Protein AF-0000000078658187 (afdb_homodimer)

Structure (mmCIF, N/CA/C/O backbone):
data_AF-0000000078658187-model_v1
#
loop_
_entity.id
_entity.type
_entity.pdbx_description
1 polymer 'Uncharacterized protein'
#
loop_
_atom_site.group_PDB
_atom_site.id
_atom_site.type_symbol
_atom_site.label_atom_id
_atom_site.label_alt_id
_atom_site.label_comp_id
_atom_site.label_asym_id
_atom_site.label_entity_id
_atom_site.label_seq_id
_atom_site.pdbx_PDB_ins_code
_atom_site.Cartn_x
_atom_site.Cartn_y
_atom_site.Cartn_z
_atom_site.occupancy
_atom_site.B_iso_or_equiv
_atom_site.auth_seq_id
_atom_site.auth_comp_id
_atom_site.auth_asym_id
_atom_site.auth_atom_id
_atom_site.pdbx_PDB_model_num
ATOM 1 N N . MET A 1 1 ? -55.812 59.594 33.438 1 30.39 1 MET A N 1
ATOM 2 C CA . MET A 1 1 ? -55.75 58.188 33.031 1 30.39 1 MET A CA 1
ATOM 3 C C . MET A 1 1 ? -54.531 57.969 32.094 1 30.39 1 MET A C 1
ATOM 5 O O . MET A 1 1 ? -54.562 58.375 30.938 1 30.39 1 MET A O 1
ATOM 9 N N . GLY A 1 2 ? -53.25 58.125 32.562 1 30.66 2 GLY A N 1
ATOM 10 C CA . GLY A 1 2 ? -51.906 58.25 32.031 1 30.66 2 GLY A CA 1
ATOM 11 C C . GLY A 1 2 ? -51.5 57.094 31.141 1 30.66 2 GLY A C 1
ATOM 12 O O . GLY A 1 2 ? -51.844 55.938 31.422 1 30.66 2 GLY A O 1
ATOM 13 N N . ALA A 1 3 ? -51.5 57.281 29.828 1 38.03 3 ALA A N 1
ATOM 14 C CA . ALA A 1 3 ? -51.062 56.344 28.781 1 38.03 3 ALA A CA 1
ATOM 15 C C . ALA A 1 3 ? -49.75 55.656 29.188 1 38.03 3 ALA A C 1
ATOM 17 O O . ALA A 1 3 ? -48.688 56.281 29.266 1 38.03 3 ALA A O 1
ATOM 18 N N . LEU A 1 4 ? -49.719 54.75 30.234 1 36 4 LEU A N 1
ATOM 19 C CA . LEU A 1 4 ? -48.594 53.875 30.562 1 36 4 LEU A CA 1
ATOM 20 C C . LEU A 1 4 ? -48.062 53.188 29.29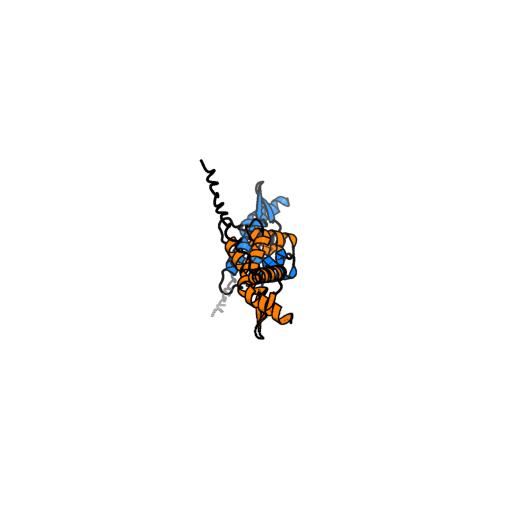7 1 36 4 LEU A C 1
ATOM 22 O O . LEU A 1 4 ? -48.719 52.344 28.703 1 36 4 LEU A O 1
ATOM 26 N N . ARG A 1 5 ? -47.469 54 28.438 1 36.62 5 ARG A N 1
ATOM 27 C CA . ARG A 1 5 ? -46.75 53.406 27.328 1 36.62 5 ARG A CA 1
ATOM 28 C C . ARG A 1 5 ? -45.875 52.25 27.797 1 36.62 5 ARG A C 1
ATOM 30 O O . ARG A 1 5 ? -45 52.438 28.641 1 36.62 5 ARG A O 1
ATOM 37 N N . ALA A 1 6 ? -46.375 51.031 27.984 1 32.97 6 ALA A N 1
ATOM 38 C CA . ALA A 1 6 ? -45.594 49.812 28.219 1 32.97 6 ALA A CA 1
ATOM 39 C C . ALA A 1 6 ? -44.406 49.719 27.25 1 32.97 6 ALA A C 1
ATOM 41 O O . ALA A 1 6 ? -44.594 49.688 26.031 1 32.97 6 ALA A O 1
ATOM 42 N N . ALA A 1 7 ? -43.344 50.406 27.516 1 38.03 7 ALA A N 1
ATOM 43 C CA . ALA A 1 7 ? -42.094 50.125 26.859 1 38.03 7 ALA A CA 1
ATOM 44 C C . ALA A 1 7 ? -41.844 48.625 26.688 1 38.03 7 ALA A C 1
ATOM 46 O O . ALA A 1 7 ? -41.719 47.906 27.672 1 38.03 7 ALA A O 1
ATOM 47 N N . GLN A 1 8 ? -42.531 48.031 25.828 1 37.12 8 GLN A N 1
ATOM 48 C CA . GLN A 1 8 ? -42.188 46.656 25.484 1 37.12 8 GLN A CA 1
ATOM 49 C C . GLN A 1 8 ? -40.688 46.469 25.359 1 37.12 8 GLN A C 1
ATOM 51 O O . GLN A 1 8 ? -40.031 47.156 24.578 1 37.12 8 GLN A O 1
ATOM 56 N N . TRP A 1 9 ? -39.875 46.312 26.484 1 32.59 9 TRP A N 1
ATOM 57 C CA . TRP A 1 9 ? -38.5 45.875 26.484 1 32.59 9 TRP A CA 1
ATOM 58 C C . TRP A 1 9 ? -38.25 44.844 25.406 1 32.59 9 TRP A C 1
ATOM 60 O O . TRP A 1 9 ? -38.844 43.781 25.391 1 32.59 9 TRP A O 1
ATOM 70 N N . GLN A 1 10 ? -38.438 45.156 24.141 1 38.62 10 GLN A N 1
ATOM 71 C CA . GLN A 1 10 ? -37.906 44.219 23.156 1 38.62 10 GLN A CA 1
ATOM 72 C C . GLN A 1 10 ? -36.594 43.625 23.625 1 38.62 10 GLN A C 1
ATOM 74 O O . GLN A 1 10 ? -35.625 44.375 23.828 1 38.62 10 GLN A O 1
ATOM 79 N N . PHE A 1 11 ? -36.562 42.812 24.703 1 35.38 11 PHE A N 1
ATOM 80 C CA . PHE A 1 11 ? -35.438 41.906 24.906 1 35.38 11 PHE A CA 1
ATOM 81 C C . PHE A 1 11 ? -34.906 41.406 23.578 1 35.38 11 PHE A C 1
ATOM 83 O O . PHE A 1 11 ? -35.562 40.594 22.906 1 35.38 11 PHE A O 1
ATOM 90 N N . ASP A 1 12 ? -34.688 42.344 22.688 1 40.12 12 ASP A N 1
ATOM 91 C CA . ASP A 1 12 ? -33.875 41.781 21.594 1 40.12 12 ASP A CA 1
ATOM 92 C C . ASP A 1 12 ? -32.906 40.719 22.125 1 40.12 12 ASP A C 1
ATOM 94 O O . ASP A 1 12 ? -32.094 41.031 22.984 1 40.12 12 ASP A O 1
ATOM 98 N N . GLU A 1 13 ? -33.312 39.594 22.406 1 41.72 13 GLU A N 1
ATOM 99 C CA . GLU A 1 13 ? -32.375 38.469 22.516 1 41.72 13 GLU A CA 1
ATOM 100 C C . GLU A 1 13 ? -31.094 38.719 21.734 1 41.72 13 GLU A C 1
ATOM 102 O O . GLU A 1 13 ? -31.109 38.781 20.5 1 41.72 13 GLU A O 1
ATOM 107 N N . GLU A 1 14 ? -30.312 39.719 22.078 1 42.16 14 GLU A N 1
ATOM 108 C CA . GLU A 1 14 ? -28.969 39.719 21.531 1 42.16 14 GLU A CA 1
ATOM 109 C C . GLU A 1 14 ? -28.484 38.312 21.203 1 42.16 14 GLU A C 1
ATOM 111 O O . GLU A 1 14 ? -28.406 37.469 22.094 1 42.16 14 GLU A O 1
ATOM 116 N N . LEU A 1 15 ? -29.078 37.719 20.172 1 45.09 15 LEU A N 1
ATOM 117 C CA . LEU A 1 15 ? -28.375 36.5 19.734 1 45.09 15 LEU A CA 1
ATOM 118 C C . LEU A 1 15 ? -26.922 36.531 20.188 1 45.09 15 LEU A C 1
ATOM 120 O O . LEU A 1 15 ? -26.328 37.625 20.312 1 45.09 15 LEU A O 1
ATOM 124 N N . PRO A 1 16 ? -26.547 35.656 21.141 1 49.47 16 PRO A N 1
ATOM 125 C CA . PRO A 1 16 ? -25.125 35.656 21.469 1 49.47 16 PRO A CA 1
ATOM 126 C C . PRO A 1 16 ? -24.234 36.125 20.312 1 49.47 16 PRO A C 1
ATOM 128 O O . PRO A 1 16 ? -24.625 35.969 19.141 1 49.47 16 PRO A O 1
ATOM 131 N N . PRO A 1 17 ? -23.5 37.188 20.375 1 47.5 17 PRO A N 1
ATOM 132 C CA . PRO A 1 17 ? -22.594 37.531 19.281 1 47.5 17 PRO A CA 1
ATOM 133 C C . PRO A 1 17 ? -22.094 36.281 18.531 1 47.5 17 PRO A C 1
ATOM 135 O O . PRO A 1 17 ? -22.062 35.188 19.094 1 47.5 17 PRO A O 1
ATOM 138 N N . SER A 1 18 ? -22.359 36.031 17.281 1 49.53 18 SER A N 1
ATOM 139 C CA . SER A 1 18 ? -21.625 35 16.562 1 49.53 18 SER A CA 1
ATOM 14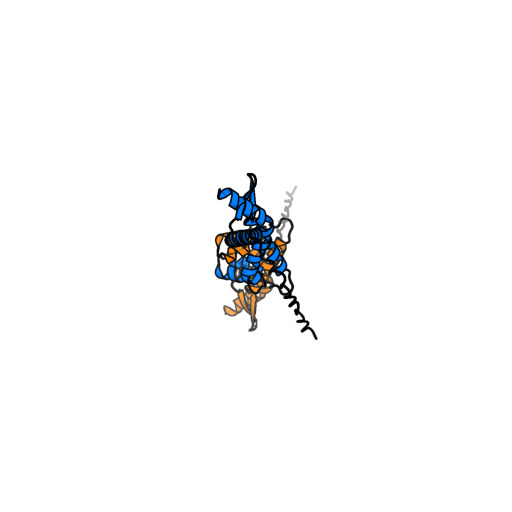0 C C . SER A 1 18 ? -20.25 34.75 17.203 1 49.53 18 SER A C 1
ATOM 142 O O . SER A 1 18 ? -19.562 35.688 17.594 1 49.53 18 SER A O 1
ATOM 144 N N . VAL A 1 19 ? -20.062 33.938 18.125 1 54.03 19 VAL A N 1
ATOM 145 C CA . VAL A 1 19 ? -18.719 33.688 18.656 1 54.03 19 VAL A CA 1
ATOM 146 C C . VAL A 1 19 ? -17.672 34.156 17.641 1 54.03 19 VAL A C 1
ATOM 148 O O . VAL A 1 19 ? -17.453 33.5 16.625 1 54.03 19 VAL A O 1
ATOM 151 N N . SER A 1 20 ? -17.609 35.344 17.188 1 61.94 20 SER A N 1
ATOM 152 C CA . SER A 1 20 ? -16.656 36 16.281 1 61.94 20 SER A CA 1
ATOM 153 C C . SER A 1 20 ? -15.25 35.469 16.484 1 61.94 20 SER A C 1
ATOM 155 O O . SER A 1 20 ? -14.75 35.406 17.609 1 61.94 20 SER A O 1
ATOM 157 N N . GLU A 1 21 ? -14.742 34.594 15.562 1 77 21 GLU A N 1
ATOM 158 C CA . GLU A 1 21 ? -13.359 34.125 15.539 1 77 21 GLU A CA 1
ATOM 159 C C . GLU A 1 21 ? -12.383 35.25 15.844 1 77 21 GLU A C 1
ATOM 161 O O . GLU A 1 21 ? -12.445 36.312 15.211 1 77 21 GLU A O 1
ATOM 166 N N . SER A 1 22 ? -11.859 35.375 17 1 88.25 22 SER A N 1
ATOM 167 C CA . SER A 1 22 ? -10.828 36.344 17.328 1 88.25 22 SER A CA 1
ATOM 168 C C . SER A 1 22 ? -9.758 36.406 16.25 1 88.25 22 S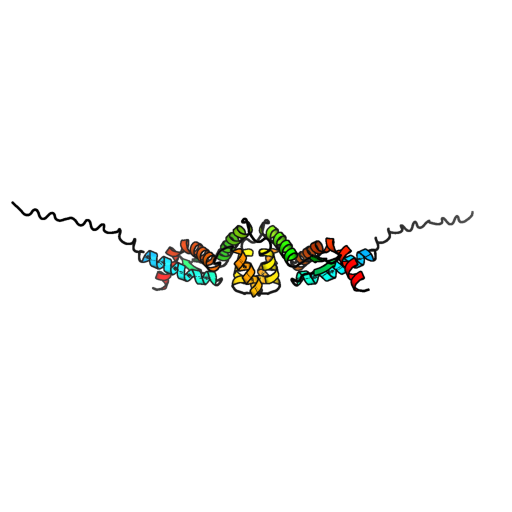ER A C 1
ATOM 170 O O . SER A 1 22 ? -9.609 35.469 15.461 1 88.25 22 SER A O 1
ATOM 172 N N . PRO A 1 23 ? -9.156 37.562 15.977 1 90.31 23 PRO A N 1
ATOM 173 C CA . PRO A 1 23 ? -8.047 37.656 15.023 1 90.31 23 PRO A CA 1
ATOM 174 C C . PRO A 1 23 ? -7 36.562 15.219 1 90.31 23 PRO A C 1
ATOM 176 O O . PRO A 1 23 ? -6.453 36.062 14.234 1 90.31 23 PRO A O 1
ATOM 179 N N . GLN A 1 24 ? -6.707 36.219 16.422 1 92.12 24 GLN A N 1
ATOM 180 C CA . GLN A 1 24 ? -5.746 35.156 16.703 1 92.12 24 GLN A CA 1
ATOM 181 C C . GLN A 1 24 ? -6.238 33.812 16.188 1 92.12 24 GLN A C 1
ATOM 183 O O . GLN A 1 24 ? -5.473 33.062 15.57 1 92.12 24 GLN A O 1
ATOM 188 N N . GLU A 1 25 ? -7.484 33.562 16.438 1 94.5 25 GLU A N 1
ATOM 189 C CA . GLU A 1 25 ? -8.062 32.312 15.945 1 94.5 25 GLU A CA 1
ATOM 190 C C . GLU A 1 25 ? -8.039 32.25 14.422 1 94.5 25 GLU A C 1
ATOM 192 O O . GLU A 1 25 ? -7.762 31.203 13.844 1 94.5 25 GLU A O 1
ATOM 197 N N . ALA A 1 26 ? -8.344 33.344 13.828 1 95.62 26 ALA A N 1
ATOM 198 C CA . ALA A 1 26 ? -8.32 33.406 12.367 1 95.62 26 ALA A CA 1
ATOM 199 C C . ALA A 1 26 ? -6.914 33.188 11.828 1 95.62 26 ALA A C 1
ATOM 201 O O . ALA A 1 26 ? -6.734 32.531 10.805 1 95.62 26 ALA A O 1
ATOM 202 N N . ALA A 1 27 ? -5.926 33.781 12.461 1 96.69 27 ALA A N 1
ATOM 203 C CA . ALA A 1 27 ? -4.531 33.594 12.047 1 96.69 27 ALA A CA 1
ATOM 204 C C . ALA A 1 27 ? -4.082 32.156 12.188 1 96.69 27 ALA A C 1
A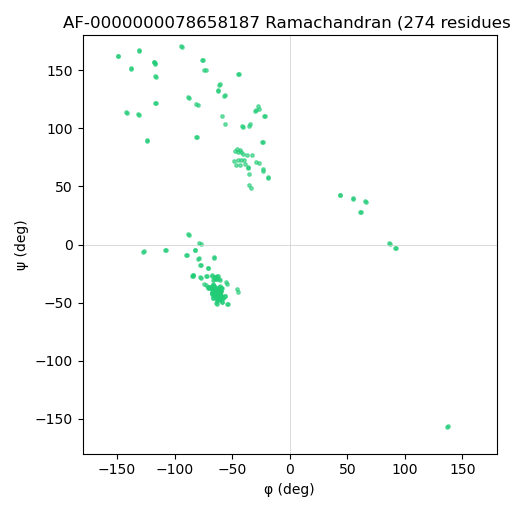TOM 206 O O . ALA A 1 27 ? -3.352 31.641 11.336 1 96.69 27 ALA A O 1
ATOM 207 N N . GLU A 1 28 ? -4.547 31.531 13.227 1 98 28 GLU A N 1
ATOM 208 C CA . GLU A 1 28 ? -4.203 30.125 13.43 1 98 28 GLU A CA 1
ATOM 209 C C . GLU A 1 28 ? -4.824 29.234 12.352 1 98 28 GLU A C 1
ATOM 211 O O . GLU A 1 28 ? -4.176 28.328 11.844 1 98 28 GLU A O 1
ATOM 216 N N . LYS A 1 29 ? -6.012 29.5 12.062 1 98.06 29 LYS A N 1
ATOM 217 C CA . LYS A 1 29 ? -6.668 28.75 10.992 1 98.06 29 LYS A CA 1
ATOM 218 C C . LYS A 1 29 ? -5.957 28.969 9.664 1 98.06 29 LYS A C 1
ATOM 220 O O . LYS A 1 29 ? -5.809 28.031 8.875 1 98.06 29 LYS A O 1
ATOM 225 N N . ALA A 1 30 ? -5.551 30.156 9.414 1 98 30 ALA A N 1
ATOM 226 C CA . ALA A 1 30 ? -4.82 30.469 8.188 1 98 30 ALA A CA 1
ATOM 227 C C . ALA A 1 30 ? -3.486 29.719 8.148 1 98 30 ALA A C 1
ATOM 229 O O . ALA A 1 30 ? -3.08 29.219 7.098 1 98 30 ALA A O 1
ATOM 230 N N . TRP A 1 31 ? -2.842 29.688 9.289 1 98.44 31 TRP A N 1
ATOM 231 C CA . TRP A 1 31 ? -1.566 28.984 9.383 1 98.44 31 TRP A CA 1
ATOM 232 C C . TRP A 1 31 ? -1.735 27.516 9.047 1 98.44 31 TRP A C 1
ATOM 234 O O . TRP A 1 31 ? -0.944 26.938 8.289 1 98.44 31 TRP A O 1
ATOM 244 N N . ILE A 1 32 ? -2.758 26.922 9.578 1 98.81 32 ILE A N 1
ATOM 245 C CA . ILE A 1 32 ? -3.055 25.516 9.32 1 98.81 32 ILE A CA 1
ATOM 246 C C . ILE A 1 32 ? -3.365 25.312 7.844 1 98.81 32 ILE A C 1
ATOM 248 O O . ILE A 1 32 ? -2.82 24.422 7.203 1 98.81 32 ILE A O 1
ATOM 252 N N . SER A 1 33 ? -4.199 26.203 7.293 1 98.69 33 SER A N 1
ATOM 253 C CA . SER A 1 33 ? -4.617 26.109 5.898 1 98.69 33 SER A CA 1
ATOM 254 C C . SER A 1 33 ? -3.42 26.203 4.957 1 98.69 33 SER A C 1
ATOM 256 O O . SER A 1 33 ? -3.416 25.594 3.883 1 98.69 33 SER A O 1
ATOM 258 N N . ASN A 1 34 ? -2.436 26.906 5.375 1 98.38 34 ASN A N 1
ATOM 259 C CA . ASN A 1 34 ? -1.229 27.047 4.566 1 98.38 34 ASN A CA 1
ATOM 260 C C . ASN A 1 34 ? -0.354 25.797 4.652 1 98.38 34 ASN A C 1
ATOM 262 O O . ASN A 1 34 ? 0.371 25.469 3.711 1 98.38 34 ASN A O 1
ATOM 266 N N . GLY A 1 35 ? -0.432 25.094 5.762 1 98.81 35 GLY A N 1
ATOM 267 C CA . GLY A 1 35 ? 0.411 23.922 5.988 1 98.81 35 GLY A CA 1
ATOM 268 C C . GLY A 1 35 ? -0.14 22.656 5.367 1 98.81 35 GLY A C 1
ATOM 269 O O . GLY A 1 35 ? 0.621 21.766 4.996 1 98.81 35 GLY A O 1
ATOM 270 N N . VAL A 1 36 ? -1.403 22.562 5.188 1 98.88 36 VAL A N 1
ATOM 271 C CA . VAL A 1 36 ? -2.061 21.359 4.699 1 98.88 36 VAL A CA 1
ATOM 272 C C . VAL A 1 36 ? -1.549 21.016 3.303 1 98.88 36 VAL A C 1
ATOM 274 O O . VAL A 1 36 ? -1.111 19.891 3.051 1 98.88 36 VAL A O 1
ATOM 277 N N . PRO A 1 37 ? -1.464 22.016 2.35 1 98.75 37 PRO A N 1
ATOM 278 C CA . PRO A 1 37 ? -0.983 21.672 1.007 1 98.75 37 PRO A CA 1
ATOM 279 C C . PRO A 1 37 ? 0.463 21.172 1.005 1 98.75 37 PRO A C 1
ATOM 281 O O . PRO A 1 37 ? 0.838 20.359 0.168 1 98.75 37 PRO A O 1
ATOM 284 N N . GLU A 1 38 ? 1.271 21.656 1.956 1 98.69 38 GLU A N 1
ATOM 285 C CA . GLU A 1 38 ? 2.662 21.234 2.027 1 98.69 38 GLU A CA 1
ATOM 286 C C . GLU A 1 38 ? 2.762 19.75 2.387 1 98.69 38 GLU A C 1
ATOM 288 O O . GLU A 1 38 ? 3.469 18.984 1.722 1 98.69 38 GLU A O 1
ATOM 293 N N . LEU A 1 39 ? 1.976 19.375 3.402 1 98.81 39 LEU A N 1
ATOM 294 C CA . LEU A 1 39 ? 1.983 17.984 3.803 1 98.81 39 LEU A CA 1
ATOM 295 C C . LEU A 1 39 ? 1.395 17.094 2.705 1 98.81 39 LEU A C 1
ATOM 297 O O . LEU A 1 39 ? 1.92 16.016 2.42 1 98.81 39 LEU A O 1
ATOM 301 N N . MET A 1 40 ? 0.343 17.578 2.055 1 98.31 40 MET A N 1
ATOM 302 C CA . MET A 1 40 ? -0.294 16.828 0.976 1 98.31 40 MET A CA 1
ATOM 303 C C . MET A 1 40 ? 0.656 16.656 -0.205 1 98.31 40 MET A C 1
ATOM 305 O O . MET A 1 40 ? 0.551 15.695 -0.958 1 98.31 40 MET A O 1
ATOM 309 N N . ALA A 1 41 ? 1.571 17.609 -0.34 1 97.94 41 ALA A N 1
ATOM 310 C CA . ALA A 1 41 ? 2.594 17.531 -1.379 1 97.94 41 ALA A CA 1
ATOM 311 C C . ALA A 1 41 ? 3.814 16.766 -0.888 1 97.94 41 ALA A C 1
ATOM 313 O O . ALA A 1 41 ? 4.84 16.719 -1.57 1 97.94 41 ALA A O 1
ATOM 314 N N . ARG A 1 42 ? 3.691 16.172 0.245 1 98.5 42 ARG A N 1
ATOM 315 C CA . ARG A 1 42 ? 4.738 15.336 0.819 1 98.5 42 ARG A CA 1
ATOM 316 C C . ARG A 1 42 ? 5.973 16.156 1.167 1 98.5 42 ARG A C 1
ATOM 318 O O . ARG A 1 42 ? 7.102 15.719 0.942 1 98.5 42 ARG A O 1
ATOM 325 N N . ARG A 1 43 ? 5.742 17.359 1.643 1 98.56 43 ARG A N 1
ATOM 326 C CA . ARG A 1 43 ? 6.785 18.25 2.131 1 98.56 43 ARG A CA 1
ATOM 327 C C . ARG A 1 43 ? 6.609 18.547 3.615 1 98.56 43 ARG A C 1
ATOM 329 O O . ARG A 1 43 ? 5.508 18.406 4.152 1 98.56 43 ARG A O 1
ATOM 336 N N . ASP A 1 44 ? 7.695 18.906 4.219 1 98.69 44 ASP A N 1
A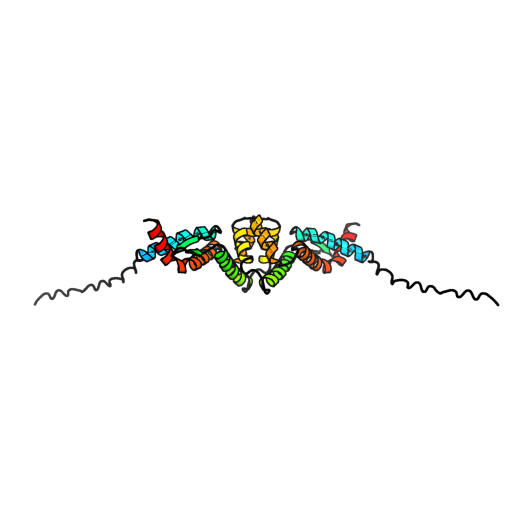TOM 337 C CA . ASP A 1 44 ? 7.656 19.328 5.617 1 98.69 44 ASP A CA 1
ATOM 338 C C . ASP A 1 44 ? 7.051 20.719 5.746 1 98.69 44 ASP A C 1
ATOM 340 O O . ASP A 1 44 ? 7.152 21.531 4.828 1 98.69 44 ASP A O 1
ATOM 344 N N . TYR A 1 45 ? 6.43 20.969 6.836 1 98.62 45 TYR A N 1
ATOM 345 C CA . TYR A 1 45 ? 5.965 22.297 7.211 1 98.62 45 TYR A CA 1
ATOM 346 C C . TYR A 1 45 ? 6.523 22.703 8.57 1 98.62 45 TYR A C 1
ATOM 348 O O . TYR A 1 45 ? 5.887 22.469 9.602 1 98.62 45 TYR A O 1
ATOM 356 N N . LEU A 1 46 ? 7.672 23.328 8.523 1 98.25 46 LEU A N 1
ATOM 357 C CA . LEU A 1 46 ? 8.469 23.609 9.711 1 98.25 46 LEU A CA 1
ATOM 358 C C . LEU A 1 46 ? 8.641 25.109 9.906 1 98.25 46 LEU A C 1
ATOM 360 O O . LEU A 1 46 ? 8.453 25.891 8.969 1 98.25 46 LEU A O 1
ATOM 364 N N . PHE A 1 47 ? 8.914 25.547 11.102 1 97.62 47 PHE A N 1
ATOM 365 C CA . PHE A 1 47 ? 9.188 26.938 11.453 1 97.62 47 PHE A CA 1
ATOM 366 C C . PHE A 1 47 ? 10.156 27.016 12.625 1 97.62 47 PHE A C 1
ATOM 368 O O . PHE A 1 47 ? 10.398 26.031 13.305 1 97.62 47 PHE A O 1
ATOM 375 N N . GLN A 1 48 ? 10.711 28.141 12.75 1 95.56 48 GLN A N 1
ATOM 376 C CA . GLN A 1 48 ? 11.68 28.359 13.82 1 95.56 48 GLN A CA 1
ATOM 377 C C . GLN A 1 48 ? 11 28.797 15.109 1 95.56 48 GLN A C 1
ATOM 379 O O . GLN A 1 48 ? 10.172 29.703 15.102 1 95.56 48 GLN A O 1
ATOM 384 N N . LEU A 1 49 ? 11.242 28.109 16.234 1 94.69 49 LEU A N 1
ATOM 385 C CA . LEU A 1 49 ? 10.797 28.469 17.578 1 94.69 49 LEU A CA 1
ATOM 386 C C . LEU A 1 49 ? 11.945 28.391 18.562 1 94.69 49 LEU A C 1
ATOM 388 O O . LEU A 1 49 ? 12.5 27.312 18.812 1 94.69 49 LEU A O 1
ATOM 392 N N . LYS A 1 50 ? 12.352 29.641 19.078 1 92.69 50 LYS A N 1
ATOM 393 C CA . LYS A 1 50 ? 13.422 29.75 20.062 1 92.69 50 LYS A CA 1
ATOM 394 C C . LYS A 1 50 ? 14.703 29.078 19.578 1 92.69 50 LYS A C 1
ATOM 396 O O . LYS A 1 50 ? 15.312 28.281 20.297 1 92.69 50 LYS A O 1
ATOM 401 N N . GLY A 1 51 ? 15 29.234 18.328 1 93.06 51 GLY A N 1
ATOM 402 C CA . GLY A 1 51 ? 16.25 28.781 17.75 1 93.06 51 GLY A CA 1
ATOM 403 C C . GLY A 1 51 ? 16.219 27.328 17.297 1 93.06 51 GLY A C 1
ATOM 404 O O . GLY A 1 51 ? 17.203 26.797 16.797 1 93.06 51 GLY A O 1
ATOM 405 N N . LYS A 1 52 ? 15.062 26.656 17.453 1 96.06 52 LYS A N 1
ATOM 406 C CA . LYS A 1 52 ? 14.922 25.266 17.016 1 96.06 52 LYS A CA 1
ATOM 407 C C . LYS A 1 52 ? 13.875 25.141 15.914 1 96.06 52 LYS A C 1
ATOM 409 O O . LYS A 1 52 ? 12.867 25.844 15.922 1 96.06 52 LYS A O 1
ATOM 414 N N . GLN A 1 53 ? 14.117 24.266 15.023 1 96.5 53 GLN A N 1
ATOM 415 C CA . GLN A 1 53 ? 13.141 23.953 13.977 1 96.5 53 GLN A CA 1
ATOM 416 C C . GLN A 1 53 ? 12.062 23.016 14.492 1 96.5 53 GLN A C 1
ATOM 418 O O . GLN A 1 53 ? 12.367 21.922 14.992 1 96.5 53 GLN A O 1
ATOM 423 N N . VAL A 1 54 ? 10.883 23.422 14.461 1 97.69 54 VAL A N 1
ATOM 424 C CA . VAL A 1 54 ? 9.766 22.609 14.922 1 97.69 54 VAL A CA 1
ATOM 425 C C . VAL A 1 54 ? 8.664 22.609 13.867 1 97.69 54 VAL A C 1
ATOM 427 O O . VAL A 1 54 ? 8.742 23.328 12.867 1 97.69 54 VAL A O 1
ATOM 430 N N . GLY A 1 55 ? 7.641 21.672 14.008 1 97.88 55 GLY A N 1
ATOM 431 C CA . GLY A 1 55 ? 6.539 21.578 13.062 1 97.88 55 GLY A CA 1
ATOM 432 C C . GLY A 1 55 ? 6.195 20.141 12.695 1 97.88 55 GLY A C 1
ATOM 433 O O . GLY A 1 55 ? 6.355 19.234 13.508 1 97.88 55 GLY A O 1
ATOM 434 N N . VAL A 1 56 ? 5.602 20.062 11.57 1 98.62 56 VAL A N 1
ATOM 435 C CA . VAL A 1 56 ? 5.156 18.75 11.117 1 98.62 56 VAL A CA 1
ATOM 436 C C . VAL A 1 56 ? 5.898 18.375 9.844 1 98.62 56 VAL A C 1
ATOM 438 O O . VAL A 1 56 ? 5.918 19.141 8.875 1 98.62 56 VAL A O 1
ATOM 441 N N . GLY A 1 57 ? 6.586 17.266 9.906 1 98.44 57 GLY A N 1
ATOM 442 C CA . GLY A 1 57 ? 7.27 16.766 8.727 1 98.44 57 GLY A CA 1
ATOM 443 C C . GLY A 1 57 ? 6.445 15.75 7.953 1 98.44 57 GLY A C 1
ATOM 444 O O . GLY A 1 57 ? 5.43 15.258 8.445 1 98.44 57 GLY A O 1
ATOM 445 N N . TYR A 1 58 ? 6.93 15.445 6.867 1 98.38 58 TYR A N 1
ATOM 446 C CA . TYR A 1 58 ? 6.316 14.445 6 1 98.38 58 TYR A CA 1
ATOM 447 C C . TYR A 1 58 ? 6.238 13.094 6.699 1 98.38 58 TYR A C 1
ATOM 449 O O . TYR A 1 58 ? 5.242 12.375 6.566 1 98.38 58 TYR A O 1
ATOM 457 N N . GLU A 1 59 ? 7.188 12.742 7.449 1 98.12 59 GLU A N 1
ATOM 458 C CA . GLU A 1 59 ? 7.23 11.438 8.102 1 98.12 59 GLU A CA 1
ATOM 459 C C . GLU A 1 59 ? 6.086 11.281 9.094 1 98.12 59 GLU A C 1
ATOM 461 O O . GLU A 1 59 ? 5.512 10.195 9.219 1 98.12 59 GLU A O 1
ATOM 466 N N . ARG A 1 60 ? 5.828 12.359 9.766 1 98.69 60 ARG A N 1
ATOM 467 C CA . ARG A 1 60 ? 4.711 12.305 10.703 1 98.69 60 ARG A CA 1
ATOM 468 C C . ARG A 1 60 ? 3.385 12.172 9.961 1 98.69 60 ARG A C 1
ATOM 470 O O . ARG A 1 60 ? 2.471 11.492 10.438 1 98.69 60 ARG A O 1
ATOM 477 N N . PHE A 1 61 ? 3.303 12.844 8.82 1 98.94 61 PHE A N 1
ATOM 478 C CA . PHE A 1 61 ? 2.104 12.711 8 1 98.94 61 PHE A CA 1
ATOM 479 C C . PHE A 1 61 ? 1.966 11.289 7.469 1 98.94 61 PHE A C 1
ATOM 481 O O . PHE A 1 61 ? 0.888 10.695 7.539 1 98.94 61 PHE A O 1
ATOM 488 N N . ALA A 1 62 ? 3.02 10.695 7.012 1 98.88 62 ALA A N 1
ATOM 489 C CA . ALA A 1 62 ? 3.018 9.32 6.523 1 98.88 62 ALA A CA 1
ATOM 490 C C . ALA A 1 62 ? 2.615 8.344 7.629 1 98.88 62 ALA A C 1
ATOM 492 O O . ALA A 1 62 ? 1.914 7.363 7.375 1 98.88 62 ALA A O 1
ATOM 493 N N . LEU A 1 63 ? 3.072 8.664 8.836 1 98.88 63 LEU A N 1
ATOM 494 C CA . LEU A 1 63 ? 2.701 7.84 9.977 1 98.88 63 LEU A CA 1
ATOM 495 C C . LEU A 1 63 ? 1.194 7.883 10.211 1 98.88 63 L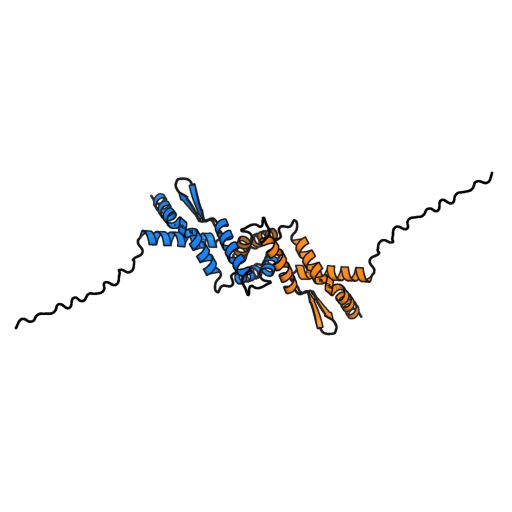EU A C 1
ATOM 497 O O . LEU A 1 63 ? 0.57 6.844 10.453 1 98.88 63 LEU A O 1
ATOM 501 N N . ALA A 1 64 ? 0.638 9.055 10.156 1 98.94 64 ALA A N 1
ATOM 502 C CA . ALA A 1 64 ? -0.8 9.211 10.367 1 98.94 64 ALA A CA 1
ATOM 503 C C . ALA A 1 64 ? -1.592 8.469 9.289 1 98.94 64 ALA A C 1
ATOM 505 O O . ALA A 1 64 ? -2.607 7.836 9.586 1 98.94 64 ALA A O 1
ATOM 506 N N . VAL A 1 65 ? -1.124 8.586 8.062 1 98.94 65 VAL A N 1
ATOM 507 C CA . VAL A 1 65 ? -1.78 7.891 6.961 1 98.94 65 VAL A CA 1
ATOM 508 C C . VAL A 1 65 ? -1.662 6.383 7.164 1 98.94 65 VAL A C 1
ATOM 510 O O . VAL A 1 65 ? -2.631 5.645 6.961 1 98.94 65 VAL A O 1
ATOM 513 N N . ASP A 1 66 ? -0.503 5.973 7.547 1 98.81 66 ASP A N 1
ATOM 514 C CA . ASP A 1 66 ? -0.252 4.559 7.816 1 98.81 66 ASP A CA 1
ATOM 515 C C . ASP A 1 66 ? -1.26 4.004 8.82 1 98.81 66 ASP A C 1
ATOM 517 O O . ASP A 1 66 ? -1.924 3 8.547 1 98.81 66 ASP A O 1
ATOM 521 N N . GLU A 1 67 ? -1.382 4.715 9.922 1 98.5 67 GLU A N 1
ATOM 522 C CA . GLU A 1 67 ? -2.283 4.285 10.992 1 98.5 67 GLU A CA 1
ATOM 523 C C . GLU A 1 67 ? -3.73 4.254 10.508 1 98.5 67 GLU A C 1
ATOM 525 O O . GLU A 1 67 ? -4.477 3.322 10.82 1 98.5 67 GLU A O 1
ATOM 530 N N . PHE A 1 68 ? -4.094 5.223 9.781 1 98.81 68 PHE A N 1
ATOM 531 C CA . PHE A 1 68 ? -5.465 5.293 9.289 1 98.81 68 PHE A CA 1
ATOM 532 C C . PHE A 1 68 ? -5.762 4.125 8.352 1 98.81 68 PHE A C 1
ATOM 534 O O . PHE A 1 68 ? -6.754 3.418 8.539 1 98.81 68 PHE A O 1
ATOM 541 N N . VAL A 1 69 ? -4.895 3.904 7.371 1 98.5 69 VAL A N 1
ATOM 542 C CA . VAL A 1 69 ? -5.145 2.904 6.336 1 98.5 69 VAL A CA 1
ATOM 543 C C . VAL A 1 69 ? -5.059 1.505 6.941 1 98.5 69 VAL A C 1
ATOM 545 O O . VAL A 1 69 ? -5.828 0.614 6.574 1 98.5 69 VAL A O 1
ATOM 548 N N . MET A 1 70 ? -4.148 1.345 7.867 1 97.38 70 MET A N 1
ATOM 549 C CA . MET A 1 70 ? -4.07 0.063 8.562 1 97.38 70 MET A CA 1
ATOM 550 C C . MET A 1 70 ? -5.379 -0.25 9.273 1 97.38 70 MET A C 1
ATOM 552 O O . MET A 1 70 ? -5.84 -1.393 9.266 1 97.38 70 MET A O 1
ATOM 556 N N . SER A 1 71 ? -5.898 0.749 9.93 1 97.38 71 SER A N 1
ATOM 557 C CA . SER A 1 71 ? -7.188 0.565 10.586 1 97.38 71 SER A CA 1
ATOM 558 C C . SER A 1 71 ? -8.273 0.185 9.586 1 97.38 71 SER A C 1
ATOM 560 O O . SER A 1 71 ? -9.102 -0.684 9.859 1 97.38 71 SER A O 1
ATOM 562 N N . GLU A 1 72 ? -8.289 0.771 8.414 1 97.69 72 GLU A N 1
ATOM 563 C CA . GLU A 1 72 ? -9.289 0.491 7.383 1 97.69 72 GLU A CA 1
ATOM 564 C C . GLU A 1 72 ? -9.117 -0.916 6.816 1 97.69 72 GLU A C 1
ATOM 566 O O . GLU A 1 72 ? -10.102 -1.599 6.527 1 97.69 72 GLU A O 1
ATOM 571 N N . LEU A 1 73 ? -7.844 -1.303 6.688 1 96.88 73 LEU A N 1
ATOM 572 C CA . LEU A 1 73 ? -7.562 -2.631 6.156 1 96.88 73 LEU A CA 1
ATOM 573 C C . LEU A 1 73 ? -8.023 -3.715 7.125 1 96.88 73 LEU A C 1
ATOM 575 O O . LEU A 1 73 ? -8.336 -4.832 6.711 1 96.88 73 LEU A O 1
ATOM 579 N N . GLY A 1 74 ? -8.055 -3.391 8.352 1 94.81 74 GLY A N 1
ATOM 580 C CA . GLY A 1 74 ? -8.469 -4.34 9.375 1 94.81 74 GLY A CA 1
ATOM 581 C C . GLY A 1 74 ? -9.961 -4.316 9.633 1 94.81 74 GLY A C 1
ATOM 582 O O . GLY A 1 74 ? -10.484 -5.172 10.359 1 94.81 74 GLY A O 1
ATOM 583 N N . ALA A 1 75 ? -10.586 -3.346 9.055 1 94 75 ALA A N 1
ATOM 584 C CA . ALA A 1 75 ? -12.016 -3.168 9.328 1 94 75 ALA A CA 1
ATOM 585 C C . ALA A 1 75 ? -12.844 -4.207 8.586 1 94 75 ALA A C 1
ATOM 587 O O . ALA A 1 75 ? -12.383 -4.801 7.609 1 94 75 ALA A O 1
ATOM 588 N N . GLN A 1 76 ? -14.031 -4.418 9.07 1 90.38 76 GLN A N 1
ATOM 589 C CA . GLN A 1 76 ? -14.961 -5.316 8.406 1 90.38 76 GLN A CA 1
ATOM 590 C C . GLN A 1 76 ? -15.32 -4.812 7.012 1 90.38 76 GLN A C 1
ATOM 592 O O . GLN A 1 76 ? -15.578 -3.621 6.824 1 90.38 76 GLN A O 1
ATOM 597 N N . GLY A 1 77 ? -15.273 -5.664 6.109 1 90.62 77 GLY A N 1
ATOM 598 C CA . GLY A 1 77 ? -15.664 -5.316 4.754 1 90.62 77 GLY A CA 1
ATOM 599 C C . GLY A 1 77 ? -14.508 -4.828 3.904 1 90.62 77 GLY A C 1
ATOM 600 O O . GLY A 1 77 ? -14.68 -4.535 2.721 1 90.62 77 GLY A O 1
ATOM 601 N N . ALA A 1 78 ? -13.328 -4.727 4.512 1 92.62 78 ALA A N 1
ATOM 602 C CA . ALA A 1 78 ? -12.148 -4.312 3.746 1 92.62 78 ALA A CA 1
ATOM 603 C C . ALA A 1 78 ? -11.852 -5.297 2.621 1 92.62 78 ALA A C 1
ATOM 605 O O . ALA A 1 78 ? -12.008 -6.512 2.789 1 92.62 78 ALA A O 1
ATOM 606 N N . SER A 1 79 ? -11.539 -4.758 1.525 1 95.69 79 SER A N 1
ATOM 607 C CA . SER A 1 79 ? -11.141 -5.602 0.403 1 95.69 79 SER A CA 1
ATOM 608 C C . SER A 1 79 ? -9.961 -6.496 0.775 1 95.69 79 SER A C 1
ATOM 610 O O . SER A 1 79 ? -8.93 -6.016 1.249 1 95.69 79 SER A O 1
ATOM 612 N N . PRO A 1 80 ? -10.094 -7.742 0.534 1 96.94 80 PRO A N 1
ATOM 613 C CA . PRO A 1 80 ? -9.016 -8.664 0.883 1 96.94 80 PRO A CA 1
ATOM 614 C C . PRO A 1 80 ? -7.867 -8.641 -0.122 1 96.94 80 PRO A C 1
ATOM 616 O O . PRO A 1 80 ? -6.871 -9.352 0.051 1 96.94 80 PRO A O 1
ATOM 619 N N . THR A 1 81 ? -7.934 -7.801 -1.161 1 98.44 81 THR A N 1
ATOM 620 C CA . THR A 1 81 ? -6.91 -7.863 -2.197 1 98.44 81 THR A CA 1
ATOM 621 C C . THR A 1 81 ? -6.301 -6.484 -2.441 1 98.44 81 THR A C 1
ATOM 623 O O . THR A 1 81 ? -5.305 -6.359 -3.158 1 98.44 81 THR A O 1
ATOM 626 N N . VAL A 1 82 ? -6.84 -5.48 -1.829 1 98.69 82 VAL A N 1
ATOM 627 C CA . VAL A 1 82 ? -6.52 -4.121 -2.254 1 98.69 82 VAL A CA 1
ATOM 628 C C . VAL A 1 82 ? -5.055 -3.816 -1.946 1 98.69 82 VAL A C 1
ATOM 630 O O . VAL A 1 82 ? -4.367 -3.176 -2.744 1 98.69 82 VAL A O 1
ATOM 633 N N . LEU A 1 83 ? -4.59 -4.234 -0.782 1 98.81 83 LEU A N 1
ATOM 634 C CA . LEU A 1 83 ? -3.186 -4.004 -0.461 1 98.81 83 LEU A CA 1
ATOM 635 C C . LEU A 1 83 ? -2.279 -4.762 -1.426 1 98.81 83 LEU A C 1
ATOM 637 O O . LEU A 1 83 ? -1.291 -4.211 -1.917 1 98.81 83 LEU A O 1
ATOM 641 N N . GLY A 1 84 ? -2.588 -5.988 -1.685 1 98.94 84 GLY A N 1
ATOM 642 C CA . GLY A 1 84 ? -1.834 -6.762 -2.66 1 98.94 84 GLY A CA 1
ATOM 643 C C . GLY A 1 84 ? -1.816 -6.125 -4.039 1 98.94 84 GLY A C 1
ATOM 644 O O . GLY A 1 84 ? -0.77 -6.066 -4.688 1 98.94 84 GLY A O 1
ATOM 645 N N . ARG A 1 85 ? -2.984 -5.688 -4.5 1 98.88 85 ARG A N 1
ATOM 646 C CA . ARG A 1 85 ? -3.078 -5.016 -5.793 1 98.88 85 ARG A CA 1
ATOM 647 C C . ARG A 1 85 ? -2.229 -3.75 -5.816 1 98.88 85 ARG A C 1
ATOM 649 O O . ARG A 1 85 ? -1.57 -3.457 -6.812 1 98.88 85 ARG A O 1
ATOM 656 N N . LEU A 1 86 ? -2.219 -2.98 -4.703 1 98.94 86 LEU A N 1
ATOM 657 C CA . LEU A 1 86 ? -1.398 -1.777 -4.625 1 98.94 86 LEU A CA 1
ATOM 658 C C . LEU A 1 86 ? 0.083 -2.123 -4.723 1 98.94 86 LEU A C 1
ATOM 660 O O . LEU A 1 86 ? 0.817 -1.507 -5.5 1 98.94 86 LEU A O 1
ATOM 664 N N . VAL A 1 87 ? 0.489 -3.096 -3.953 1 98.94 87 VAL A N 1
ATOM 665 C CA . VAL A 1 87 ? 1.888 -3.508 -3.916 1 98.94 87 VAL A CA 1
ATOM 666 C C . VAL A 1 87 ? 2.326 -3.971 -5.305 1 98.94 87 VAL A C 1
ATOM 668 O O . VAL A 1 87 ? 3.354 -3.525 -5.816 1 98.94 87 VAL A O 1
ATOM 671 N N . LEU A 1 88 ? 1.543 -4.797 -5.934 1 98.88 88 LEU A N 1
ATOM 672 C CA . LEU A 1 88 ? 1.908 -5.34 -7.234 1 98.88 88 LEU A CA 1
ATOM 673 C C . LEU A 1 88 ? 1.932 -4.242 -8.297 1 98.88 88 LEU A C 1
ATOM 675 O O . LEU A 1 88 ? 2.824 -4.215 -9.148 1 98.88 88 LEU A O 1
ATOM 679 N N . ALA A 1 89 ? 0.954 -3.373 -8.258 1 98.88 89 ALA A N 1
ATOM 680 C CA . ALA A 1 89 ? 0.925 -2.258 -9.195 1 98.88 89 ALA A CA 1
ATOM 681 C C . ALA A 1 89 ? 2.137 -1.348 -9.008 1 98.88 89 ALA A C 1
ATOM 683 O O . ALA A 1 89 ? 2.734 -0.89 -9.984 1 98.88 89 ALA A O 1
ATOM 684 N N . ALA A 1 90 ? 2.473 -1.077 -7.738 1 98.88 90 ALA A N 1
ATOM 685 C CA . ALA A 1 90 ? 3.623 -0.229 -7.441 1 98.88 90 ALA A CA 1
ATOM 686 C C . ALA A 1 90 ? 4.918 -0.858 -7.953 1 98.88 90 ALA A C 1
ATOM 688 O O . ALA A 1 90 ? 5.738 -0.181 -8.57 1 98.88 90 ALA A O 1
ATOM 689 N N . LEU A 1 91 ? 5.07 -2.084 -7.777 1 98.75 91 LEU A N 1
ATOM 690 C CA . LEU A 1 91 ? 6.27 -2.785 -8.219 1 98.75 91 LEU A CA 1
ATOM 691 C C . LEU A 1 91 ? 6.359 -2.805 -9.734 1 98.75 91 LEU A C 1
ATOM 693 O O . LEU A 1 91 ? 7.457 -2.766 -10.297 1 98.75 91 LEU A O 1
ATOM 697 N N . ALA A 1 92 ? 5.223 -2.889 -10.328 1 98.31 92 ALA A N 1
ATOM 698 C CA . ALA A 1 92 ? 5.172 -2.893 -11.789 1 98.31 92 ALA A CA 1
ATOM 699 C C . ALA A 1 92 ? 5.246 -1.473 -12.344 1 98.31 92 ALA A C 1
ATOM 701 O O . ALA A 1 92 ? 5.211 -1.272 -13.562 1 98.31 92 ALA A O 1
ATOM 702 N N . LYS A 1 93 ? 5.246 -0.451 -11.539 1 98.31 93 LYS A N 1
ATOM 703 C CA . LYS A 1 93 ? 5.293 0.969 -11.875 1 98.31 93 LYS A CA 1
ATOM 704 C C . LYS A 1 93 ? 4.078 1.376 -12.703 1 98.31 93 LYS A C 1
ATOM 706 O O . LYS A 1 93 ? 4.184 2.215 -13.602 1 98.31 93 LYS A O 1
ATOM 711 N N . SER A 1 94 ? 3.031 0.643 -12.461 1 98.31 94 SER A N 1
ATOM 712 C CA . SER A 1 94 ? 1.744 1.047 -13.016 1 98.31 94 SER A CA 1
ATOM 713 C C . SER A 1 94 ? 1.091 2.131 -12.164 1 98.31 94 SER A C 1
ATOM 715 O O . SER A 1 94 ? 0.329 1.829 -11.242 1 98.31 94 SER A O 1
ATOM 717 N N . SER A 1 95 ? 1.316 3.387 -12.477 1 98.38 95 SER A N 1
ATOM 718 C CA . SER A 1 95 ? 0.953 4.512 -11.617 1 98.38 95 SER A CA 1
ATOM 719 C C . SER A 1 95 ? -0.56 4.633 -11.477 1 98.38 95 SER A C 1
ATOM 721 O O . SER A 1 95 ? -1.067 4.879 -10.383 1 98.38 95 SER A O 1
ATOM 723 N N . SER A 1 96 ? -1.266 4.438 -12.539 1 98.5 96 SER A N 1
ATOM 724 C CA . SER A 1 96 ? -2.717 4.586 -12.5 1 98.5 96 SER A CA 1
ATOM 725 C C . SER A 1 96 ? -3.361 3.504 -11.641 1 98.5 96 SER A C 1
ATOM 727 O O . SER A 1 96 ? -4.254 3.789 -10.836 1 98.5 96 SER A O 1
ATOM 729 N N . GLU A 1 97 ? -2.883 2.271 -11.75 1 98.56 97 GLU A N 1
ATOM 730 C CA . GLU A 1 97 ? -3.436 1.169 -10.977 1 98.56 97 GLU A CA 1
ATOM 731 C C . GLU A 1 97 ? -3.07 1.299 -9.5 1 98.56 97 GLU A C 1
ATOM 733 O O . GLU A 1 97 ? -3.885 1 -8.625 1 98.56 97 GLU A O 1
ATOM 738 N N . ALA A 1 98 ? -1.88 1.754 -9.297 1 98.88 98 ALA A N 1
ATOM 739 C CA . ALA A 1 98 ? -1.465 1.971 -7.918 1 98.88 98 ALA A CA 1
ATOM 740 C C . ALA A 1 98 ? -2.307 3.059 -7.254 1 98.88 98 ALA A C 1
ATOM 742 O O . ALA A 1 98 ? -2.762 2.896 -6.121 1 98.88 98 ALA A O 1
ATOM 743 N N . ALA A 1 99 ? -2.549 4.113 -7.969 1 98.81 99 ALA A N 1
ATOM 744 C CA . ALA A 1 99 ? -3.354 5.211 -7.438 1 98.81 99 ALA A CA 1
ATOM 745 C C . ALA A 1 99 ? -4.781 4.758 -7.152 1 98.81 99 ALA A C 1
ATOM 747 O O . ALA A 1 99 ? -5.355 5.109 -6.117 1 98.81 99 ALA A O 1
ATOM 748 N N . SER A 1 100 ? -5.289 3.984 -8.062 1 98.62 100 SER A N 1
ATOM 749 C CA . SER A 1 100 ? -6.648 3.484 -7.891 1 98.62 100 SER A CA 1
ATOM 750 C C . SER A 1 100 ? -6.758 2.592 -6.66 1 98.62 100 SER A C 1
ATOM 752 O O . SER A 1 100 ? -7.699 2.723 -5.875 1 98.62 100 SER A O 1
ATOM 754 N N . ALA A 1 101 ? -5.82 1.706 -6.484 1 98.75 101 ALA A N 1
ATOM 755 C CA . ALA A 1 101 ? -5.824 0.829 -5.32 1 98.75 101 ALA A CA 1
ATOM 756 C C . ALA A 1 101 ? -5.633 1.628 -4.031 1 98.75 101 ALA A C 1
ATOM 758 O O . ALA A 1 101 ? -6.301 1.367 -3.027 1 98.75 101 ALA A O 1
ATOM 759 N N . ALA A 1 102 ? -4.77 2.6 -4.043 1 98.88 102 ALA A N 1
ATOM 760 C CA . ALA A 1 102 ? -4.543 3.441 -2.871 1 98.88 102 ALA A CA 1
ATOM 761 C C . ALA A 1 102 ? -5.82 4.168 -2.463 1 98.88 102 ALA A C 1
ATOM 763 O O . ALA A 1 102 ? -6.145 4.242 -1.275 1 98.88 102 ALA A O 1
ATOM 764 N N . GLN A 1 103 ? -6.508 4.676 -3.412 1 98.75 103 GLN A N 1
ATOM 765 C CA . GLN A 1 103 ? -7.766 5.359 -3.129 1 98.75 103 GLN A CA 1
ATOM 766 C C . GLN A 1 103 ? -8.766 4.418 -2.467 1 98.75 103 GLN A C 1
ATOM 768 O O . GLN A 1 103 ? -9.445 4.797 -1.508 1 98.75 103 GLN A O 1
ATOM 773 N N . GLU A 1 104 ? -8.805 3.242 -2.955 1 98.25 104 GLU A N 1
ATOM 774 C CA . GLU A 1 104 ? -9.742 2.252 -2.445 1 98.25 104 GLU A CA 1
ATOM 775 C C . GLU A 1 104 ? -9.469 1.932 -0.979 1 98.25 104 GLU A C 1
ATOM 777 O O . GLU A 1 104 ? -10.391 1.644 -0.216 1 98.25 104 GLU A O 1
ATOM 782 N N . MET A 1 105 ? -8.281 2.066 -0.506 1 97.81 105 MET A N 1
ATOM 783 C CA . MET A 1 105 ? -7.867 1.664 0.835 1 97.81 105 MET A CA 1
ATOM 784 C C . MET A 1 105 ? -8.469 2.586 1.891 1 97.81 105 MET A C 1
ATOM 786 O O . MET A 1 105 ? -8.547 2.225 3.066 1 97.81 105 MET A O 1
ATOM 790 N N . PHE A 1 106 ? -8.883 3.746 1.527 1 97.56 106 PHE A N 1
ATOM 791 C CA . PHE A 1 106 ? -9.398 4.707 2.494 1 97.56 106 PHE A CA 1
ATOM 792 C C . PHE A 1 106 ? -10.828 4.352 2.891 1 97.56 106 PHE A C 1
ATOM 794 O O . PHE A 1 106 ? -11.312 4.797 3.934 1 97.56 106 PHE A O 1
ATOM 801 N N . ASN A 1 107 ? -11.438 3.518 2.049 1 96.25 107 ASN A N 1
ATOM 802 C CA . ASN A 1 107 ? -12.82 3.146 2.328 1 96.25 107 ASN A CA 1
ATOM 803 C C . ASN A 1 107 ? -13.648 4.355 2.742 1 96.25 107 ASN A C 1
ATOM 805 O O . ASN A 1 107 ? -14.336 4.32 3.766 1 96.25 107 ASN A O 1
ATOM 809 N N . ALA A 1 108 ? -13.477 5.445 2.084 1 95.69 108 ALA A N 1
ATOM 810 C CA . ALA A 1 108 ? -14.148 6.723 2.336 1 95.69 108 ALA A CA 1
ATOM 811 C C . ALA A 1 108 ? -14.562 7.387 1.028 1 95.69 108 ALA A C 1
ATOM 813 O O . ALA A 1 108 ? -13.992 7.109 -0.029 1 95.69 108 ALA A O 1
ATOM 814 N N . PRO A 1 109 ? -15.625 8.172 1.1 1 95.62 109 PRO A N 1
ATOM 815 C CA . PRO A 1 109 ? -16.078 8.852 -0.117 1 95.62 109 PRO A CA 1
ATOM 816 C C . PRO A 1 109 ? -14.969 9.68 -0.769 1 95.62 109 PRO A C 1
ATOM 818 O O . PRO A 1 109 ? -14.922 9.797 -1.996 1 95.62 109 PRO A O 1
ATOM 821 N N . SER A 1 110 ? -14.07 10.266 0.067 1 98.06 110 SER A N 1
ATOM 822 C CA . SER A 1 110 ? -12.992 11.078 -0.474 1 98.06 110 SER A CA 1
ATOM 823 C C . SER A 1 110 ? -11.695 10.859 0.296 1 98.06 110 SER A C 1
ATOM 825 O O . SER A 1 110 ? -11.562 11.289 1.443 1 98.06 110 SER A O 1
ATOM 827 N N . HIS A 1 111 ? -10.734 10.273 -0.417 1 98.5 111 HIS A N 1
ATOM 828 C CA . HIS A 1 111 ? -9.43 10.109 0.217 1 98.5 111 HIS A CA 1
ATOM 829 C C . HIS A 1 111 ? -8.766 11.461 0.477 1 98.5 111 HIS A C 1
ATOM 831 O O . HIS A 1 111 ? -8.062 11.625 1.472 1 98.5 111 HIS A O 1
ATOM 837 N N . GLN A 1 112 ? -9.039 12.422 -0.329 1 98.56 112 GLN A N 1
ATOM 838 C CA . GLN A 1 112 ? -8.469 13.75 -0.163 1 98.56 112 GLN A CA 1
ATOM 839 C C . GLN A 1 112 ? -8.938 14.398 1.138 1 98.56 112 GLN A C 1
ATOM 841 O O . GLN A 1 112 ? -8.148 14.992 1.866 1 98.56 112 GLN A O 1
ATOM 846 N N . ALA A 1 113 ? -10.234 14.234 1.394 1 98.69 113 ALA A N 1
ATOM 847 C CA . ALA A 1 113 ? -10.789 14.789 2.621 1 98.69 113 ALA A CA 1
ATOM 848 C C . ALA A 1 113 ? -10.164 14.148 3.854 1 98.69 113 ALA A C 1
ATOM 850 O O . ALA A 1 113 ? -9.883 14.828 4.84 1 98.69 113 ALA A O 1
ATOM 851 N N . VAL A 1 114 ? -9.961 12.828 3.82 1 98.88 114 VAL A N 1
ATOM 852 C CA . VAL A 1 114 ? -9.336 12.109 4.926 1 98.88 114 VAL A CA 1
ATOM 853 C C . VAL A 1 114 ? -7.922 12.633 5.148 1 98.88 114 VAL A C 1
ATOM 855 O O . VAL A 1 114 ? -7.535 12.945 6.277 1 98.88 114 VAL A O 1
ATOM 858 N N . LEU A 1 115 ? -7.16 12.773 4.059 1 98.94 115 LEU A N 1
ATOM 859 C CA . LEU A 1 115 ? -5.777 13.234 4.145 1 98.94 115 LEU A CA 1
ATOM 860 C C . LEU A 1 115 ? -5.707 14.664 4.672 1 98.94 115 LEU A C 1
ATOM 862 O O . LEU A 1 115 ? -4.836 14.984 5.484 1 98.94 115 LEU A O 1
ATOM 866 N N . GLU A 1 116 ? -6.582 15.469 4.219 1 98.88 116 GLU A N 1
ATOM 867 C CA . GLU A 1 116 ? -6.625 16.844 4.691 1 98.88 116 GLU A CA 1
ATOM 868 C C . GLU A 1 116 ? -6.914 16.906 6.188 1 98.88 116 GLU A C 1
ATOM 870 O O . GLU A 1 116 ? -6.273 17.672 6.914 1 98.88 116 GLU A O 1
ATOM 875 N N . GLN A 1 117 ? -7.832 16.125 6.598 1 98.88 117 GLN A N 1
ATOM 876 C CA . GLN A 1 117 ? -8.164 16.125 8.023 1 98.88 117 GLN A CA 1
ATOM 877 C C . GLN A 1 117 ? -6.992 15.609 8.859 1 98.88 117 GLN A C 1
ATOM 879 O O . GLN A 1 117 ? -6.719 16.141 9.938 1 98.88 117 GLN A O 1
ATOM 884 N N . LEU A 1 118 ? -6.312 14.617 8.359 1 98.94 118 LEU A N 1
ATOM 885 C CA . LEU A 1 118 ? -5.129 14.133 9.055 1 98.94 118 LEU A CA 1
ATOM 886 C C . LEU A 1 118 ? -4.074 15.234 9.164 1 98.94 118 LEU A C 1
ATOM 888 O O . LEU A 1 118 ? -3.455 15.406 10.219 1 98.94 118 LEU A O 1
ATOM 892 N N . ALA A 1 119 ? -3.906 15.945 8.07 1 98.94 119 ALA A N 1
ATOM 893 C CA . ALA A 1 119 ? -2.957 17.047 8.07 1 98.94 119 ALA A CA 1
ATOM 894 C C . ALA A 1 119 ? -3.375 18.141 9.062 1 98.94 119 ALA A C 1
ATOM 896 O O . ALA A 1 119 ? -2.549 18.641 9.828 1 98.94 119 ALA A O 1
ATOM 897 N N . ILE A 1 120 ? -4.625 18.453 9.07 1 98.94 120 ILE A N 1
ATOM 898 C CA . ILE A 1 120 ? -5.148 19.453 9.984 1 98.94 120 ILE A CA 1
ATOM 899 C C . ILE A 1 120 ? -4.891 19.047 11.43 1 98.94 120 ILE A C 1
ATOM 901 O O . ILE A 1 120 ? -4.395 19.828 12.227 1 98.94 120 ILE A O 1
ATOM 905 N N . ASP A 1 121 ? -5.188 17.828 11.727 1 98.88 121 ASP A N 1
ATOM 906 C CA . ASP A 1 121 ? -5.012 17.312 13.086 1 98.88 121 ASP A CA 1
ATOM 907 C C . ASP A 1 121 ? -3.551 17.406 13.516 1 98.88 121 ASP A C 1
ATOM 909 O O . ASP A 1 121 ? -3.26 17.703 14.672 1 98.88 121 ASP A O 1
ATOM 913 N N . LEU A 1 122 ? -2.67 17.172 12.602 1 98.94 122 LEU A N 1
ATOM 914 C CA . LEU A 1 122 ? -1.244 17.203 12.906 1 98.94 122 LEU A CA 1
ATOM 915 C C . LEU A 1 122 ? -0.755 18.625 13.109 1 98.94 122 LEU A C 1
ATOM 917 O O . LEU A 1 122 ? 0.119 18.875 13.945 1 98.94 122 LEU A O 1
ATOM 921 N N . LEU A 1 123 ? -1.293 19.531 12.406 1 98.88 123 LEU A N 1
ATOM 922 C CA . LEU A 1 123 ? -0.798 20.906 12.398 1 98.88 123 LEU A CA 1
ATOM 923 C C . LEU A 1 123 ? -1.382 21.703 13.562 1 98.88 123 LEU A C 1
ATOM 925 O O . LEU A 1 123 ? -0.745 22.625 14.062 1 98.88 123 LEU A O 1
ATOM 929 N N . THR A 1 124 ? -2.512 21.312 13.992 1 98.88 124 THR A N 1
ATOM 930 C CA . THR A 1 124 ? -3.318 22.078 14.938 1 98.88 124 THR A CA 1
ATOM 931 C C . THR A 1 124 ? -2.525 22.375 16.203 1 98.88 124 THR A C 1
ATOM 933 O O . THR A 1 124 ? -2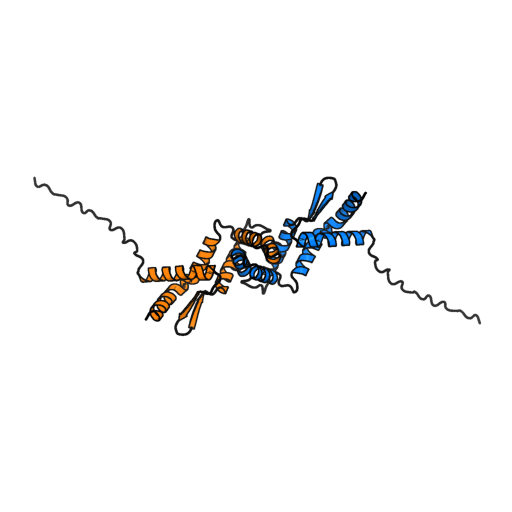.477 23.531 16.656 1 98.88 124 THR A O 1
ATOM 936 N N . PRO A 1 125 ? -1.798 21.422 16.781 1 98.62 125 PRO A N 1
ATOM 937 C CA . PRO A 1 125 ? -1.088 21.703 18.031 1 98.62 125 PRO A CA 1
ATOM 938 C C . PRO A 1 125 ? 0.031 22.734 17.859 1 98.62 125 PRO A C 1
ATOM 940 O O . PRO A 1 125 ? 0.535 23.266 18.844 1 98.62 125 PRO A O 1
ATOM 943 N N . PHE A 1 126 ? 0.342 23.031 16.641 1 98.44 126 PHE A N 1
ATOM 944 C CA . PHE A 1 126 ? 1.486 23.906 16.391 1 98.44 126 PHE A CA 1
ATOM 945 C C . PHE A 1 126 ? 1.028 25.281 15.93 1 98.44 126 PHE A C 1
ATOM 947 O O . PHE A 1 126 ? 1.846 26.188 15.758 1 98.44 126 PHE A O 1
ATOM 954 N N . ALA A 1 127 ? -0.208 25.422 15.75 1 98.44 127 ALA A N 1
ATOM 955 C CA . ALA A 1 127 ? -0.732 26.594 15.047 1 98.44 127 ALA A CA 1
ATOM 956 C C . ALA A 1 127 ? -0.411 27.875 15.805 1 98.44 127 ALA A C 1
ATOM 958 O O . ALA A 1 127 ? 0.024 28.859 15.203 1 98.44 127 ALA A O 1
ATOM 959 N N . LYS A 1 128 ? -0.65 27.906 17.141 1 97.5 128 LYS A N 1
ATOM 960 C CA . LYS A 1 128 ? -0.397 29.109 17.922 1 97.5 128 LYS A CA 1
ATOM 961 C C . LYS A 1 128 ? 1.062 29.531 17.812 1 97.5 128 LYS A C 1
ATOM 963 O O . LYS A 1 128 ? 1.35 30.703 17.5 1 97.5 128 LYS A O 1
ATOM 968 N N . ASP A 1 129 ? 1.938 28.609 18.016 1 97.44 129 ASP A N 1
ATOM 969 C CA . ASP A 1 129 ? 3.363 28.906 17.922 1 97.44 129 ASP A CA 1
ATOM 970 C C . ASP A 1 129 ? 3.764 29.266 16.5 1 97.44 129 ASP A C 1
ATOM 972 O O . ASP A 1 129 ? 4.633 30.125 16.281 1 97.44 129 ASP A O 1
ATOM 976 N N . GLY A 1 130 ? 3.166 28.656 15.539 1 97.62 130 GLY A N 1
ATOM 977 C CA . GLY A 1 130 ? 3.443 28.953 14.141 1 97.62 130 GLY A CA 1
ATOM 978 C C . GLY A 1 130 ? 3.094 30.391 13.766 1 97.62 130 GLY A C 1
ATOM 979 O O . GLY A 1 130 ? 3.877 31.062 13.094 1 97.62 130 GLY A O 1
ATOM 980 N N . VAL A 1 131 ? 1.948 30.781 14.227 1 96.81 131 VAL A N 1
ATOM 981 C CA . VAL A 1 131 ? 1.506 32.156 13.953 1 96.81 131 VAL A CA 1
ATOM 982 C C . VAL A 1 131 ? 2.463 33.156 14.594 1 96.81 131 VAL A C 1
ATOM 984 O O . VAL A 1 131 ? 2.834 34.156 13.984 1 96.81 131 VAL A O 1
ATOM 987 N N . LEU A 1 132 ? 2.852 32.875 15.844 1 95 132 LEU A N 1
ATOM 988 C CA . LEU A 1 132 ? 3.771 33.75 16.562 1 95 132 LEU A CA 1
ATOM 989 C C . LEU A 1 132 ? 5.109 33.844 15.836 1 95 132 LEU A C 1
ATOM 991 O O . LEU A 1 132 ? 5.664 34.938 15.688 1 95 132 LEU A O 1
ATOM 995 N N . ALA A 1 133 ? 5.609 32.781 15.352 1 96.06 133 ALA A N 1
ATOM 996 C CA . ALA A 1 133 ? 6.887 32.719 14.641 1 96.06 133 ALA A CA 1
ATOM 997 C C . ALA A 1 133 ? 6.812 33.5 13.336 1 96.06 133 ALA A C 1
ATOM 999 O O . ALA A 1 133 ? 7.758 34.219 12.977 1 96.06 133 ALA A O 1
ATOM 1000 N N . GLN A 1 134 ? 5.711 33.406 12.633 1 92.06 134 GLN A N 1
ATOM 1001 C CA . GLN A 1 134 ? 5.531 34.125 11.367 1 92.06 134 GLN A CA 1
ATOM 1002 C C . GLN A 1 134 ? 5.516 35.625 11.586 1 92.06 134 GLN A C 1
ATOM 1004 O O . GLN A 1 134 ? 6.047 36.406 10.773 1 92.06 134 GLN A O 1
ATOM 1009 N N . ALA A 1 135 ? 4.883 36.062 12.727 1 89.88 135 ALA A N 1
ATOM 1010 C CA . ALA A 1 135 ? 4.824 37.469 13.055 1 89.88 135 ALA A CA 1
ATOM 1011 C C . ALA A 1 135 ? 6.215 38.031 13.352 1 89.88 135 ALA A C 1
ATOM 1013 O O . ALA A 1 135 ? 6.539 39.156 12.977 1 89.88 135 ALA A O 1
ATOM 1014 N N . GLU A 1 136 ? 7.055 37.25 13.984 1 88.5 136 GLU A N 1
ATOM 1015 C CA . GLU A 1 136 ? 8.414 37.656 14.336 1 88.5 136 GLU A CA 1
ATOM 1016 C C . GLU A 1 136 ? 9.289 37.75 13.094 1 88.5 136 GLU A C 1
ATOM 1018 O O . GLU A 1 136 ? 10.18 38.625 13.023 1 88.5 136 GLU A O 1
ATOM 1023 N N . GLU A 1 137 ? 9.086 36.875 12.18 1 84.25 137 GLU A N 1
ATOM 1024 C CA . GLU A 1 137 ? 9.867 36.906 10.945 1 84.25 137 GLU A CA 1
ATOM 1025 C C . GLU A 1 137 ? 9.477 38.062 10.055 1 84.25 137 GLU A C 1
ATOM 1027 O O . GLU A 1 137 ? 10.289 38.562 9.266 1 84.25 137 GLU A O 1
ATOM 1032 N N . ALA A 1 138 ? 8.281 38.531 10.133 1 80.56 138 ALA A N 1
ATOM 1033 C CA . ALA A 1 138 ? 7.801 39.656 9.32 1 80.56 138 ALA A CA 1
ATOM 1034 C C . ALA A 1 138 ? 8.281 41 9.883 1 80.56 138 ALA A C 1
ATOM 1036 O O . ALA A 1 138 ? 8.328 42 9.164 1 80.56 138 ALA A O 1
ATOM 1037 N N . GLU A 1 139 ? 8.828 41.156 11.047 1 72.69 139 GLU A N 1
ATOM 1038 C CA . GLU A 1 139 ? 9.445 42.344 11.609 1 72.69 139 GLU A CA 1
ATOM 1039 C C . GLU A 1 139 ? 10.93 42.406 11.273 1 72.69 139 GLU A C 1
ATOM 1041 O O . GLU A 1 139 ? 11.445 43.469 10.938 1 72.69 139 GLU A O 1
ATOM 1046 N N . MET B 1 1 ? 49.75 -73.375 -0.708 1 31.45 1 MET B N 1
ATOM 1047 C CA . MET B 1 1 ? 49.281 -72.25 0.035 1 31.45 1 MET B CA 1
ATOM 1048 C C . MET B 1 1 ? 48.531 -71.25 -0.879 1 31.45 1 MET B C 1
ATOM 1050 O O . MET B 1 1 ? 49.156 -70.562 -1.648 1 31.45 1 MET B O 1
ATOM 1054 N N . GLY B 1 2 ? 47.312 -71.625 -1.46 1 31.03 2 GLY B N 1
ATOM 1055 C CA . GLY B 1 2 ? 46.469 -71.062 -2.5 1 31.03 2 GLY B CA 1
ATOM 1056 C C . GLY B 1 2 ? 46 -69.625 -2.166 1 31.03 2 GLY B C 1
ATOM 1057 O O . GLY B 1 2 ? 45.812 -69.312 -0.996 1 31.03 2 GLY B O 1
ATOM 1058 N N . ALA B 1 3 ? 46.469 -68.562 -2.879 1 37.53 3 ALA B N 1
ATOM 1059 C CA . ALA B 1 3 ? 46.156 -67.125 -2.875 1 37.53 3 ALA B CA 1
ATOM 1060 C C . ALA B 1 3 ? 44.625 -66.938 -2.834 1 37.53 3 ALA B C 1
ATOM 1062 O O . ALA B 1 3 ? 43.938 -67.188 -3.801 1 37.53 3 ALA B O 1
ATOM 1063 N N . LEU B 1 4 ? 43.906 -67.188 -1.716 1 36.97 4 LEU B N 1
ATOM 1064 C CA . LEU B 1 4 ? 42.5 -66.875 -1.474 1 36.97 4 LEU B CA 1
ATOM 1065 C C . LEU B 1 4 ? 42.219 -65.438 -1.868 1 36.97 4 LEU B C 1
ATOM 1067 O O . LEU B 1 4 ? 42.688 -64.5 -1.214 1 36.97 4 LEU B O 1
ATOM 1071 N N . ARG B 1 5 ? 42.219 -65.188 -3.166 1 36.66 5 ARG B N 1
ATOM 1072 C CA . ARG B 1 5 ? 41.781 -63.844 -3.664 1 36.66 5 ARG B CA 1
ATOM 1073 C C . ARG B 1 5 ? 40.469 -63.438 -3.002 1 36.66 5 ARG B C 1
ATOM 1075 O O . ARG B 1 5 ? 39.438 -64.125 -3.135 1 36.66 5 ARG B O 1
ATOM 1082 N N . ALA B 1 6 ? 40.406 -62.906 -1.756 1 33.09 6 ALA B N 1
ATOM 1083 C CA . ALA B 1 6 ? 39.281 -62.281 -1.097 1 33.09 6 ALA B CA 1
ATOM 1084 C C . ALA B 1 6 ? 38.531 -61.344 -2.043 1 33.09 6 ALA B C 1
ATOM 1086 O O . ALA B 1 6 ? 39.156 -60.406 -2.574 1 33.09 6 ALA B O 1
ATOM 1087 N N . ALA B 1 7 ? 37.656 -61.812 -2.898 1 38.25 7 ALA B N 1
ATOM 1088 C CA . ALA B 1 7 ? 36.719 -60.969 -3.658 1 38.25 7 ALA B CA 1
ATOM 1089 C C . ALA B 1 7 ? 36.125 -59.875 -2.783 1 38.25 7 ALA B C 1
ATOM 1091 O O . ALA B 1 7 ? 35.438 -60.156 -1.808 1 38.25 7 ALA B O 1
ATOM 1092 N N . GLN B 1 8 ? 36.875 -58.906 -2.447 1 37.59 8 GLN B N 1
ATOM 1093 C CA . GLN B 1 8 ? 36.344 -57.719 -1.784 1 37.59 8 GLN B CA 1
ATOM 1094 C C . GLN B 1 8 ? 35 -57.281 -2.396 1 37.59 8 GLN B C 1
ATOM 1096 O O . GLN B 1 8 ? 34.938 -57.031 -3.598 1 37.59 8 GLN B O 1
ATOM 1101 N N . TRP B 1 9 ? 33.844 -57.969 -2.07 1 33.88 9 TRP B N 1
ATOM 1102 C CA . TRP B 1 9 ? 32.5 -57.5 -2.408 1 33.88 9 TRP B CA 1
ATOM 1103 C C . TRP B 1 9 ? 32.406 -56 -2.307 1 33.88 9 TRP B C 1
ATOM 1105 O O . TRP B 1 9 ? 32.625 -55.406 -1.24 1 33.88 9 TRP B O 1
ATOM 1115 N N . GLN B 1 10 ? 33.094 -55.25 -3.127 1 39.22 10 GLN B N 1
ATOM 1116 C CA . GLN B 1 10 ? 32.781 -53.812 -3.186 1 39.22 10 GLN B CA 1
ATOM 1117 C C . GLN B 1 10 ? 31.266 -53.594 -3.09 1 39.22 10 GLN B C 1
ATOM 1119 O O . GLN B 1 10 ? 30.516 -54.062 -3.945 1 39.22 10 GLN B O 1
ATOM 1124 N N . PHE B 1 11 ? 30.625 -53.844 -1.963 1 36.75 11 PHE B N 1
ATOM 1125 C CA . PHE B 1 11 ? 29.328 -53.281 -1.674 1 36.75 11 PHE B CA 1
ATOM 1126 C C . PHE B 1 11 ? 29.219 -51.875 -2.248 1 36.75 11 PHE B C 1
ATOM 1128 O O . PHE B 1 11 ? 29.828 -50.938 -1.729 1 36.75 11 PHE B O 1
ATOM 1135 N N . ASP B 1 12 ? 29.547 -51.781 -3.5 1 40.25 12 ASP B N 1
ATOM 1136 C CA . ASP B 1 12 ? 29.141 -50.469 -4.039 1 40.25 12 ASP B CA 1
ATOM 1137 C C . ASP B 1 12 ? 27.812 -50.031 -3.441 1 40.25 12 ASP B C 1
ATOM 1139 O O . ASP B 1 12 ? 26.797 -50.719 -3.568 1 40.25 12 ASP B O 1
ATOM 1143 N N . GLU B 1 13 ? 27.75 -49.562 -2.273 1 42.41 13 GLU B N 1
ATOM 1144 C CA . GLU B 1 13 ? 26.625 -48.75 -1.801 1 42.41 13 GLU B CA 1
ATOM 1145 C C . GLU B 1 13 ? 25.891 -48.094 -2.963 1 42.41 13 GLU B C 1
ATOM 1147 O O . GLU B 1 13 ? 26.438 -47.219 -3.643 1 42.41 13 GLU B O 1
ATOM 1152 N N . GLU B 1 14 ? 25.266 -48.844 -3.84 1 42.41 14 GLU B N 1
ATOM 1153 C CA . GLU B 1 14 ? 24.328 -48.188 -4.746 1 42.41 14 GLU B CA 1
ATOM 1154 C C . GLU B 1 14 ? 23.719 -46.969 -4.105 1 42.41 14 GLU B C 1
ATOM 1156 O O . GLU B 1 14 ? 23.047 -47.062 -3.066 1 42.41 14 GLU B O 1
ATOM 1161 N N . LEU B 1 15 ? 24.5 -45.906 -3.936 1 45.62 15 LEU B N 1
ATOM 1162 C CA . LEU B 1 15 ? 23.812 -44.656 -3.605 1 45.62 15 LEU B CA 1
ATOM 1163 C C . LEU B 1 15 ? 22.344 -44.719 -4.051 1 45.62 15 LEU B C 1
ATOM 1165 O O . LEU B 1 15 ? 22.016 -45.375 -5.031 1 45.62 15 LEU B O 1
ATOM 1169 N N . PRO B 1 16 ? 21.375 -44.781 -3.105 1 50.06 16 PRO B N 1
ATOM 1170 C CA . PRO B 1 16 ? 19.984 -44.75 -3.572 1 50.06 16 PRO B CA 1
ATOM 1171 C C . PRO B 1 16 ? 19.844 -44 -4.895 1 50.06 16 PRO B C 1
ATOM 1173 O O . PRO B 1 16 ? 20.656 -43.125 -5.215 1 50.06 16 PRO B O 1
ATOM 1176 N N . PRO B 1 17 ? 19.391 -44.562 -5.977 1 48.12 17 PRO B N 1
ATOM 1177 C CA . PRO B 1 17 ? 19.172 -43.781 -7.195 1 48.12 17 PRO B CA 1
ATOM 1178 C C . PRO B 1 17 ? 18.812 -42.344 -6.902 1 48.12 17 PRO B C 1
ATOM 1180 O O . PRO B 1 17 ? 18.266 -42.031 -5.84 1 48.12 17 PRO B O 1
ATOM 1183 N N . SER B 1 18 ? 19.531 -41.312 -7.211 1 50.06 18 SER B N 1
ATOM 1184 C CA . SER B 1 18 ? 18.984 -39.969 -7.184 1 50.06 18 SER B CA 1
ATOM 1185 C C . SER B 1 18 ? 17.469 -39.969 -7.328 1 50.06 18 SER B C 1
ATOM 1187 O O . SER B 1 18 ? 16.922 -40.719 -8.133 1 50.06 18 SER B O 1
ATOM 1189 N N . VAL B 1 19 ? 16.672 -40.062 -6.359 1 54.34 19 VAL B N 1
ATOM 1190 C CA . VAL B 1 19 ? 15.227 -39.969 -6.555 1 54.34 19 VAL B CA 1
ATOM 1191 C C . VAL B 1 19 ? 14.93 -39.312 -7.906 1 54.34 19 VAL B C 1
ATOM 1193 O O . VAL B 1 19 ? 15.078 -38.094 -8.07 1 54.34 19 VAL B O 1
ATOM 1196 N N . SER B 1 20 ? 15.352 -39.781 -9.031 1 62.5 20 SER B N 1
ATOM 1197 C CA . SER B 1 20 ? 15.133 -39.344 -10.406 1 62.5 20 SER B CA 1
ATOM 1198 C C . SER B 1 20 ? 13.727 -38.781 -10.602 1 62.5 20 SER B C 1
ATOM 1200 O O . SER B 1 20 ? 12.742 -39.438 -10.25 1 62.5 20 SER B O 1
ATOM 1202 N N . GLU B 1 21 ? 13.539 -37.438 -10.656 1 77.19 21 GLU B N 1
ATOM 1203 C CA . GLU B 1 21 ? 12.281 -36.781 -11 1 77.19 21 GLU B CA 1
ATOM 1204 C C . GLU B 1 21 ? 11.578 -37.469 -12.156 1 77.19 21 GLU B C 1
ATOM 1206 O O . GLU B 1 21 ? 12.188 -37.719 -13.203 1 77.19 21 GLU B O 1
ATOM 1211 N N . SER B 1 22 ? 10.578 -38.25 -11.922 1 88.38 22 SER B N 1
ATOM 1212 C CA . SER B 1 22 ? 9.781 -38.875 -12.977 1 88.38 22 SER B CA 1
ATOM 1213 C C . SER B 1 22 ? 9.43 -37.875 -14.062 1 88.38 22 SER B C 1
ATOM 1215 O O . SER B 1 22 ? 9.469 -36.656 -13.828 1 88.38 22 SER B O 1
ATOM 1217 N N . PRO B 1 23 ? 9.32 -38.25 -15.312 1 90.38 23 PRO B N 1
ATOM 1218 C CA . PRO B 1 23 ? 8.875 -37.375 -16.391 1 90.38 23 PRO B CA 1
ATOM 1219 C C . PRO B 1 23 ? 7.645 -36.562 -16 1 90.38 23 PRO B C 1
ATOM 1221 O O . PRO B 1 23 ? 7.535 -35.375 -16.359 1 90.38 23 PRO B O 1
ATOM 1224 N N . GLN B 1 24 ? 6.73 -37.156 -15.336 1 92.19 24 GLN B N 1
ATOM 1225 C CA . GLN B 1 24 ? 5.531 -36.438 -14.891 1 92.19 24 GLN B CA 1
ATOM 1226 C C . GLN B 1 24 ? 5.883 -35.312 -13.922 1 92.19 24 GLN B C 1
ATOM 1228 O O . GLN B 1 24 ? 5.359 -34.188 -14.047 1 92.19 24 GLN B O 1
ATOM 1233 N N . GLU B 1 25 ? 6.746 -35.625 -13.016 1 94.56 25 GLU B N 1
ATOM 1234 C CA . GLU B 1 25 ? 7.172 -34.625 -12.055 1 94.56 25 GLU B CA 1
ATOM 1235 C C . GLU B 1 25 ? 7.879 -33.469 -12.758 1 94.56 25 GLU B C 1
ATOM 1237 O O . GLU B 1 25 ? 7.676 -32.312 -12.406 1 94.56 25 GLU B O 1
ATOM 1242 N N . ALA B 1 26 ? 8.68 -33.781 -13.672 1 95.69 26 ALA B N 1
ATOM 1243 C CA . ALA B 1 26 ? 9.391 -32.781 -14.438 1 95.69 26 ALA B CA 1
ATOM 1244 C C . ALA B 1 26 ? 8.406 -31.891 -15.211 1 95.69 26 ALA B C 1
ATOM 1246 O O . ALA B 1 26 ? 8.602 -30.672 -15.312 1 95.69 26 ALA B O 1
ATOM 1247 N N . ALA B 1 27 ? 7.418 -32.469 -15.812 1 96.69 27 ALA B N 1
ATOM 1248 C CA . ALA B 1 27 ? 6.406 -31.75 -16.578 1 96.69 27 ALA B CA 1
ATOM 1249 C C . ALA B 1 27 ? 5.613 -30.812 -15.664 1 96.69 27 ALA B C 1
ATOM 1251 O O . ALA B 1 27 ? 5.297 -29.672 -16.062 1 96.69 27 ALA B O 1
ATOM 1252 N N . GLU B 1 28 ? 5.34 -31.266 -14.484 1 98 28 GLU B N 1
ATOM 1253 C CA . GLU B 1 28 ? 4.613 -30.438 -13.531 1 98 28 GLU B CA 1
ATOM 1254 C C . GLU B 1 28 ? 5.449 -29.234 -13.102 1 98 28 GLU B C 1
ATOM 1256 O O . GLU B 1 28 ? 4.934 -28.125 -12.992 1 98 28 GLU B O 1
ATOM 1261 N N . LYS B 1 29 ? 6.664 -29.484 -12.852 1 98.12 29 LYS B N 1
ATOM 1262 C CA . LYS B 1 29 ? 7.555 -28.375 -12.5 1 98.12 29 LYS B CA 1
ATOM 1263 C C . LYS B 1 29 ? 7.656 -27.375 -13.641 1 98.12 29 LYS B C 1
ATOM 1265 O O . LYS B 1 29 ? 7.688 -26.156 -13.406 1 98.12 29 LYS B O 1
ATOM 1270 N N . ALA B 1 30 ? 7.707 -27.859 -14.828 1 98.06 30 ALA B N 1
ATOM 1271 C CA . ALA B 1 30 ? 7.762 -26.969 -15.992 1 98.06 30 ALA B CA 1
ATOM 1272 C C . ALA B 1 30 ? 6.48 -26.156 -16.109 1 98.06 30 ALA B C 1
ATOM 1274 O O . ALA B 1 30 ? 6.527 -24.969 -16.453 1 98.06 30 ALA B O 1
ATOM 1275 N N . TRP B 1 31 ? 5.379 -26.812 -15.867 1 98.44 31 TRP B N 1
ATOM 1276 C CA . TRP B 1 31 ? 4.094 -26.125 -15.93 1 98.44 31 TRP B CA 1
ATOM 1277 C C . TRP B 1 31 ? 4.047 -24.984 -14.922 1 98.44 31 TRP B C 1
ATOM 1279 O O . TRP B 1 31 ? 3.611 -23.875 -15.258 1 98.44 31 TRP B O 1
ATOM 1289 N N . ILE B 1 32 ? 4.516 -25.25 -13.742 1 98.81 32 ILE B N 1
ATOM 1290 C CA . ILE B 1 32 ? 4.555 -24.219 -12.695 1 98.81 32 ILE B CA 1
ATOM 1291 C C . ILE B 1 32 ? 5.492 -23.094 -13.109 1 98.81 32 ILE B C 1
ATOM 1293 O O . ILE B 1 32 ? 5.129 -21.922 -13.023 1 98.81 32 ILE B O 1
ATOM 1297 N N . SER B 1 33 ? 6.68 -23.453 -13.625 1 98.69 33 SER B N 1
ATOM 1298 C CA . SER B 1 33 ? 7.68 -22.469 -14.023 1 98.69 33 SER B CA 1
ATOM 1299 C C . SER B 1 33 ? 7.156 -21.562 -15.125 1 98.69 33 SER B C 1
ATOM 1301 O O . SER B 1 33 ? 7.531 -20.391 -15.203 1 98.69 33 SER B O 1
ATOM 1303 N N . ASN B 1 34 ? 6.281 -22.078 -15.914 1 98.38 34 ASN B N 1
ATOM 1304 C CA . ASN B 1 34 ? 5.688 -21.281 -16.984 1 98.38 34 ASN B CA 1
ATOM 1305 C C . ASN B 1 34 ? 4.613 -20.344 -16.453 1 98.38 34 ASN B C 1
ATOM 1307 O O . ASN B 1 34 ? 4.383 -19.281 -17.031 1 98.38 34 ASN B O 1
ATOM 1311 N N . GLY B 1 35 ? 3.979 -20.719 -15.375 1 98.81 35 GLY B N 1
ATOM 1312 C CA . GLY B 1 35 ? 2.879 -19.938 -14.82 1 98.81 35 GLY B CA 1
ATOM 1313 C C . GLY B 1 35 ? 3.342 -18.812 -13.93 1 98.81 35 GLY B C 1
ATOM 1314 O O . GLY B 1 35 ? 2.666 -17.781 -13.82 1 98.81 35 GLY B O 1
ATOM 1315 N N . VAL B 1 36 ? 4.469 -18.922 -13.336 1 98.88 36 VAL B N 1
ATOM 1316 C CA . VAL B 1 36 ? 4.969 -17.953 -12.367 1 98.88 36 VAL B CA 1
ATOM 1317 C C . VAL B 1 36 ? 5.137 -16.594 -13.039 1 98.88 36 VAL B C 1
ATOM 1319 O O . VAL B 1 36 ? 4.625 -15.586 -12.547 1 98.88 36 VAL B O 1
ATOM 1322 N N . PRO B 1 37 ? 5.762 -16.5 -14.258 1 98.75 37 PRO B N 1
ATOM 1323 C CA . PRO B 1 37 ? 5.93 -15.195 -14.883 1 98.75 37 PRO B CA 1
ATOM 1324 C C . PRO B 1 37 ? 4.598 -14.531 -15.234 1 98.75 37 PRO B C 1
ATOM 1326 O O . PRO B 1 37 ? 4.492 -13.305 -15.219 1 98.75 37 PRO B O 1
ATOM 1329 N N . GLU B 1 38 ? 3.57 -15.344 -15.516 1 98.69 38 GLU B N 1
ATOM 1330 C CA . GLU B 1 38 ? 2.262 -14.781 -15.844 1 98.69 38 GLU B CA 1
ATOM 1331 C C . GLU B 1 38 ? 1.647 -14.07 -14.641 1 98.69 38 GLU B C 1
ATOM 1333 O O . GLU B 1 38 ? 1.198 -12.93 -14.75 1 98.69 38 GLU B O 1
ATOM 1338 N N . LEU B 1 39 ? 1.722 -14.773 -13.5 1 98.81 39 LEU B N 1
ATOM 1339 C CA . LEU B 1 39 ? 1.181 -14.164 -12.289 1 98.81 39 LEU B CA 1
ATOM 1340 C C . LEU B 1 39 ? 1.995 -12.938 -11.883 1 98.81 39 LEU B C 1
ATOM 1342 O O . LEU B 1 39 ? 1.431 -11.914 -11.492 1 98.81 39 LEU B O 1
ATOM 1346 N N . MET B 1 40 ? 3.314 -13.023 -12.039 1 98.31 40 MET B N 1
ATOM 1347 C CA . MET B 1 40 ? 4.195 -11.914 -11.695 1 98.31 40 MET B CA 1
ATOM 1348 C C . MET B 1 40 ? 3.936 -10.711 -12.602 1 98.31 40 MET B C 1
ATOM 1350 O O . MET B 1 40 ? 4.156 -9.57 -12.203 1 98.31 40 MET B O 1
ATOM 1354 N N . ALA B 1 41 ? 3.467 -11.008 -13.805 1 97.94 41 ALA B N 1
ATOM 1355 C CA . ALA B 1 41 ? 3.096 -9.953 -14.742 1 97.94 41 ALA B CA 1
ATOM 1356 C C . ALA B 1 41 ? 1.646 -9.523 -14.539 1 97.94 41 ALA B C 1
ATOM 1358 O O . ALA B 1 41 ? 1.107 -8.742 -15.328 1 97.94 41 ALA B O 1
ATOM 1359 N N . ARG B 1 42 ? 1.052 -10.008 -13.508 1 98.5 42 ARG B N 1
ATOM 1360 C CA . ARG B 1 42 ? -0.309 -9.633 -13.133 1 98.5 42 ARG B CA 1
ATOM 1361 C C . ARG B 1 42 ? -1.316 -10.117 -14.164 1 98.5 42 ARG B C 1
ATOM 1363 O O . ARG B 1 42 ? -2.258 -9.406 -14.508 1 98.5 42 ARG B O 1
ATOM 1370 N N . ARG B 1 43 ? -1.06 -11.289 -14.703 1 98.56 43 ARG B N 1
ATOM 1371 C CA . ARG B 1 43 ? -1.959 -11.961 -15.633 1 98.56 43 ARG B CA 1
ATOM 1372 C C . ARG B 1 43 ? -2.461 -13.281 -15.055 1 98.56 43 ARG B C 1
ATOM 1374 O O . ARG B 1 43 ? -1.829 -13.852 -14.164 1 98.56 43 ARG B O 1
ATOM 1381 N N . ASP B 1 44 ? -3.596 -13.68 -15.539 1 98.69 44 ASP B N 1
ATOM 1382 C CA . ASP B 1 44 ? -4.137 -14.984 -15.164 1 98.69 44 ASP B CA 1
ATOM 1383 C C . ASP B 1 44 ? -3.357 -16.109 -15.828 1 98.69 44 ASP B C 1
ATOM 1385 O O . ASP B 1 44 ? -2.799 -15.938 -16.906 1 98.69 44 ASP B O 1
ATOM 1389 N N . TYR B 1 45 ? -3.301 -17.219 -15.18 1 98.62 45 TYR B N 1
ATOM 1390 C CA . TYR B 1 45 ? -2.773 -18.453 -15.75 1 98.62 45 TYR B CA 1
ATOM 1391 C C . TYR B 1 45 ? -3.807 -19.578 -15.664 1 98.62 45 TYR B C 1
ATOM 1393 O O . TYR B 1 45 ? -3.828 -20.344 -14.695 1 98.62 45 TYR B O 1
ATOM 1401 N N . LEU B 1 46 ? -4.598 -19.656 -16.688 1 98.25 46 LEU B N 1
ATOM 1402 C CA . LEU B 1 46 ? -5.781 -20.516 -16.703 1 98.25 46 LEU B CA 1
ATOM 1403 C C . LEU B 1 46 ? -5.656 -21.578 -17.797 1 98.25 46 LEU B C 1
ATOM 1405 O O . LEU B 1 46 ? -4.859 -21.438 -18.719 1 98.25 46 LEU B O 1
ATOM 1409 N N . PHE B 1 47 ? -6.363 -22.672 -17.672 1 97.62 47 PHE B N 1
ATOM 1410 C CA . PHE B 1 47 ? -6.43 -23.75 -18.656 1 97.62 47 PHE B CA 1
ATOM 1411 C C . PHE B 1 47 ? -7.793 -24.438 -18.625 1 97.62 47 PHE B C 1
ATOM 1413 O O . PHE B 1 47 ? -8.57 -24.234 -17.688 1 97.62 47 PHE B O 1
ATOM 1420 N N . GLN B 1 48 ? -8.055 -25.125 -19.641 1 95.69 48 GLN B N 1
ATOM 1421 C CA . GLN B 1 48 ? -9.336 -25.797 -19.75 1 95.69 48 GLN B CA 1
ATOM 1422 C C . GLN B 1 48 ? -9.281 -27.188 -19.125 1 95.69 48 GLN B C 1
ATOM 1424 O O . GLN B 1 48 ? -8.359 -27.969 -19.391 1 95.69 48 GLN B O 1
ATOM 1429 N N . LEU B 1 49 ? -10.188 -27.516 -18.203 1 94.69 49 LEU B N 1
ATOM 1430 C CA . LEU B 1 49 ? -10.375 -28.828 -17.594 1 94.69 49 LEU B CA 1
ATOM 1431 C C . LEU B 1 49 ? -11.844 -29.234 -17.641 1 94.69 49 LEU B C 1
ATOM 1433 O O . LEU B 1 49 ? -12.688 -28.609 -17 1 94.69 49 LEU B O 1
ATOM 1437 N N . LYS B 1 50 ? -12.141 -30.297 -18.5 1 92.62 50 LYS B N 1
ATOM 1438 C CA . LYS B 1 50 ? -13.484 -30.844 -18.641 1 92.62 50 LYS B CA 1
ATOM 1439 C C . LYS B 1 50 ? -14.484 -29.766 -19.016 1 92.62 50 LYS B C 1
ATOM 1441 O O . LYS B 1 50 ? -15.547 -29.641 -18.391 1 92.62 50 LYS B O 1
ATOM 1446 N N . GLY B 1 51 ? -14.086 -28.859 -19.875 1 93.12 51 GLY B N 1
ATOM 1447 C CA . GLY B 1 51 ? -14.977 -27.844 -20.422 1 93.12 51 GLY B CA 1
ATOM 1448 C C . GLY B 1 51 ? -15.078 -26.594 -19.562 1 93.12 51 GLY B C 1
ATOM 1449 O O . GLY B 1 51 ? -15.781 -25.656 -19.906 1 93.12 51 GLY B O 1
ATOM 1450 N N . LYS B 1 52 ? -14.344 -26.562 -18.422 1 96.06 52 LYS B N 1
ATOM 1451 C CA . LYS B 1 52 ? -14.359 -25.406 -17.547 1 96.06 52 LYS B CA 1
ATOM 1452 C C . LYS B 1 52 ? -12.977 -24.75 -17.469 1 96.06 52 LYS B C 1
ATOM 1454 O O . LYS B 1 52 ? -11.961 -25.453 -17.484 1 96.06 52 LYS B O 1
ATOM 1459 N N . GLN B 1 53 ? -12.945 -23.469 -17.375 1 96.56 53 GLN B N 1
ATOM 1460 C CA . GLN B 1 53 ? -11.695 -22.75 -17.188 1 96.56 53 GLN B CA 1
ATOM 1461 C C . GLN B 1 53 ? -11.266 -22.766 -15.719 1 96.56 53 GLN B C 1
ATOM 1463 O O . GLN B 1 53 ? -12.023 -22.359 -14.836 1 96.56 53 GLN B O 1
ATOM 1468 N N . VAL B 1 54 ? -10.156 -23.281 -15.477 1 97.62 54 VAL B N 1
ATOM 1469 C CA . VAL B 1 54 ? -9.633 -23.375 -14.117 1 97.62 54 VAL B CA 1
ATOM 1470 C C . VAL B 1 54 ? -8.195 -22.859 -14.086 1 97.62 54 VAL B C 1
ATOM 1472 O O . VAL B 1 54 ? -7.605 -22.578 -15.125 1 97.62 54 VAL B O 1
ATOM 1475 N N . GLY B 1 55 ? -7.633 -22.609 -12.852 1 97.81 55 GLY B N 1
ATOM 1476 C CA . GLY B 1 55 ? -6.27 -22.125 -12.695 1 97.81 55 GLY B CA 1
ATOM 1477 C C . GLY B 1 55 ? -6.145 -21.031 -11.656 1 97.81 55 GLY B C 1
ATOM 1478 O O . GLY B 1 55 ? -6.898 -21 -10.68 1 97.81 55 GLY B O 1
ATOM 1479 N N . VAL B 1 56 ? -5.133 -20.297 -11.852 1 98.56 56 VAL B N 1
ATOM 1480 C CA . VAL B 1 56 ? -4.855 -19.234 -10.891 1 98.56 56 VAL B CA 1
ATOM 1481 C C . VAL B 1 56 ? -4.945 -17.875 -11.586 1 98.56 56 VAL B C 1
ATOM 1483 O O . VAL B 1 56 ? -4.305 -17.656 -12.617 1 98.56 56 VAL B O 1
ATOM 1486 N N . GLY B 1 57 ? -5.812 -17.047 -11.094 1 98.44 57 GLY B N 1
ATOM 1487 C CA . GLY B 1 57 ? -5.93 -15.695 -11.617 1 98.44 57 GLY B CA 1
ATOM 1488 C C . GLY B 1 57 ? -5.105 -14.68 -10.844 1 98.44 57 GLY B C 1
ATOM 1489 O O . GLY B 1 57 ? -4.613 -14.977 -9.758 1 98.44 57 GLY B O 1
ATOM 1490 N N . TYR B 1 58 ? -5.043 -13.586 -11.383 1 98.38 58 TYR B N 1
ATOM 1491 C CA . TYR B 1 58 ? -4.344 -12.461 -10.766 1 98.38 58 TYR B CA 1
ATOM 1492 C C . TYR B 1 58 ? -4.941 -12.125 -9.406 1 98.38 58 TYR B C 1
ATOM 1494 O O . TYR B 1 58 ? -4.211 -11.82 -8.461 1 98.38 58 TYR B O 1
ATOM 1502 N N . GLU B 1 59 ? -6.191 -12.227 -9.266 1 98.12 59 GLU B N 1
ATOM 1503 C CA . GLU B 1 59 ? -6.855 -11.852 -8.023 1 98.12 59 GLU B CA 1
ATOM 1504 C C . GLU B 1 59 ? -6.418 -12.75 -6.867 1 98.12 59 GLU B C 1
ATOM 1506 O O . GLU B 1 59 ? -6.254 -12.289 -5.738 1 98.12 59 GLU B O 1
ATOM 1511 N N . ARG B 1 60 ? -6.27 -13.992 -7.203 1 98.69 60 ARG B N 1
ATOM 1512 C CA . ARG B 1 60 ? -5.801 -14.914 -6.172 1 98.69 60 ARG B CA 1
ATOM 1513 C C . ARG B 1 60 ? -4.359 -14.602 -5.781 1 98.69 60 ARG B C 1
ATOM 1515 O O . ARG B 1 60 ? -3.986 -14.734 -4.613 1 98.69 60 ARG B O 1
ATOM 1522 N N . PHE B 1 61 ? -3.572 -14.227 -6.777 1 98.94 61 PHE B N 1
ATOM 1523 C CA . PHE B 1 61 ? -2.199 -13.828 -6.492 1 98.94 61 PHE B CA 1
ATOM 1524 C C . PHE B 1 61 ? -2.166 -12.562 -5.641 1 98.94 61 PHE B C 1
ATOM 1526 O O . PHE B 1 61 ? -1.439 -12.5 -4.648 1 98.94 61 PHE B O 1
ATOM 1533 N N . ALA B 1 62 ? -2.971 -11.602 -5.949 1 98.88 62 ALA B N 1
ATOM 1534 C CA . ALA B 1 62 ? -3.061 -10.359 -5.18 1 98.88 62 ALA B CA 1
ATOM 1535 C C . ALA B 1 62 ? -3.494 -10.641 -3.744 1 98.88 62 ALA B C 1
ATOM 1537 O O . ALA B 1 62 ? -3.02 -9.992 -2.809 1 98.88 62 ALA B O 1
ATOM 1538 N N . LEU B 1 63 ? -4.391 -11.617 -3.609 1 98.88 63 LEU B N 1
ATOM 1539 C CA . LEU B 1 63 ? -4.832 -12.016 -2.277 1 98.88 63 LEU B CA 1
ATOM 1540 C C . LEU B 1 63 ? -3.672 -12.57 -1.464 1 98.88 63 LEU B C 1
ATOM 1542 O O . LEU B 1 63 ? -3.512 -12.234 -0.288 1 98.88 63 LEU B O 1
ATOM 1546 N N . ALA B 1 64 ? -2.885 -13.406 -2.076 1 98.94 64 ALA B N 1
ATOM 1547 C CA . ALA B 1 64 ? -1.743 -14.008 -1.388 1 98.94 64 ALA B CA 1
ATOM 1548 C C . ALA B 1 64 ? -0.73 -12.938 -0.981 1 98.94 64 ALA B C 1
ATOM 1550 O O . ALA B 1 64 ? -0.175 -12.984 0.119 1 98.94 64 ALA B O 1
ATOM 1551 N N . VAL B 1 65 ? -0.504 -12.008 -1.887 1 98.94 65 VAL B N 1
ATOM 1552 C CA . VAL B 1 65 ? 0.414 -10.914 -1.587 1 98.94 65 VAL B CA 1
ATOM 1553 C C . VAL B 1 65 ? -0.147 -10.07 -0.448 1 98.94 65 VAL B C 1
ATOM 1555 O O . VAL B 1 65 ? 0.586 -9.68 0.464 1 98.94 65 VAL B O 1
ATOM 1558 N N . ASP B 1 66 ? -1.409 -9.812 -0.527 1 98.81 66 ASP B N 1
ATOM 1559 C CA . ASP B 1 66 ? -2.094 -9.047 0.509 1 98.81 66 ASP B CA 1
ATOM 1560 C C . ASP B 1 66 ? -1.871 -9.664 1.888 1 98.81 66 ASP B C 1
ATOM 1562 O O . ASP B 1 66 ? -1.424 -8.977 2.812 1 98.81 66 ASP B O 1
ATOM 1566 N N . GLU B 1 67 ? -2.127 -10.938 1.968 1 98.5 67 GLU B N 1
ATOM 1567 C CA . GLU B 1 67 ? -1.992 -11.656 3.234 1 98.5 67 GLU B CA 1
ATOM 1568 C C . GLU B 1 67 ? -0.549 -11.633 3.729 1 98.5 67 GLU B C 1
ATOM 1570 O O . GLU B 1 67 ? -0.3 -11.445 4.922 1 98.5 67 GLU B O 1
ATOM 1575 N N . PHE B 1 68 ? 0.338 -11.82 2.852 1 98.75 68 PHE B N 1
ATOM 1576 C CA . PHE B 1 68 ? 1.747 -11.828 3.225 1 98.75 68 PHE B CA 1
ATOM 1577 C C . PHE B 1 68 ? 2.174 -10.469 3.773 1 98.75 68 PHE B C 1
ATOM 1579 O O . PHE B 1 68 ? 2.748 -10.391 4.863 1 98.75 68 PHE B O 1
ATOM 1586 N N . VAL B 1 69 ? 1.873 -9.406 3.035 1 98.5 69 VAL B N 1
ATOM 1587 C CA . VAL B 1 69 ? 2.346 -8.07 3.389 1 98.5 69 VAL B CA 1
ATOM 1588 C C . VAL B 1 69 ? 1.644 -7.594 4.656 1 98.5 69 VAL B C 1
ATOM 1590 O O . VAL B 1 69 ? 2.254 -6.938 5.504 1 98.5 69 VAL B O 1
ATOM 1593 N N . MET B 1 70 ? 0.395 -7.945 4.773 1 97.31 70 MET B N 1
ATOM 1594 C CA . MET B 1 70 ? -0.318 -7.613 6.004 1 97.31 70 MET B CA 1
ATOM 1595 C C . MET B 1 70 ? 0.362 -8.242 7.215 1 97.31 70 MET B C 1
ATOM 1597 O O . MET B 1 70 ? 0.479 -7.613 8.266 1 97.31 70 MET B O 1
ATOM 1601 N N . SER B 1 71 ? 0.719 -9.484 7.055 1 97.31 71 SER B N 1
ATOM 1602 C CA . SER B 1 71 ? 1.437 -10.156 8.133 1 97.31 71 SER B CA 1
ATOM 1603 C C . SER B 1 71 ? 2.744 -9.438 8.461 1 97.31 71 SER B C 1
ATOM 1605 O O . SER B 1 71 ? 3.1 -9.281 9.625 1 97.31 71 SER B O 1
ATOM 1607 N N . GLU B 1 72 ? 3.471 -8.961 7.48 1 97.69 72 GLU B N 1
ATOM 1608 C CA . GLU B 1 72 ? 4.738 -8.266 7.672 1 97.69 72 GLU B CA 1
ATOM 1609 C C . GLU B 1 72 ? 4.535 -6.914 8.344 1 97.69 72 GLU B C 1
ATOM 1611 O O . GLU B 1 72 ? 5.336 -6.504 9.188 1 97.69 72 GLU B O 1
ATOM 1616 N N . LEU B 1 73 ? 3.424 -6.273 7.945 1 96.81 73 LEU B N 1
ATOM 1617 C CA . LEU B 1 73 ? 3.129 -4.965 8.516 1 96.81 73 LEU B CA 1
ATOM 1618 C C . LEU B 1 73 ? 2.781 -5.086 10 1 96.81 73 LEU B C 1
ATOM 1620 O O . LEU B 1 73 ? 2.982 -4.141 10.766 1 96.81 73 LEU B O 1
ATOM 1624 N N . GLY B 1 74 ? 2.305 -6.191 10.367 1 94.69 74 GLY B N 1
ATOM 1625 C CA . GLY B 1 74 ? 1.93 -6.43 11.75 1 94.69 74 GLY B CA 1
ATOM 1626 C C . GLY B 1 74 ? 3.061 -6.996 12.586 1 94.69 74 GLY B C 1
ATOM 1627 O O . GLY B 1 74 ? 2.943 -7.102 13.805 1 94.69 74 GLY B O 1
ATOM 1628 N N . ALA B 1 75 ? 4.094 -7.348 11.906 1 93.94 75 ALA B N 1
ATOM 1629 C CA . ALA B 1 75 ? 5.199 -8.008 12.602 1 93.94 75 ALA B CA 1
ATOM 1630 C C . ALA B 1 75 ? 6.02 -7.004 13.398 1 93.94 75 ALA B C 1
ATOM 1632 O O . ALA B 1 75 ? 5.949 -5.797 13.156 1 93.94 75 ALA B O 1
ATOM 1633 N N . GLN B 1 76 ? 6.734 -7.508 14.359 1 90.38 76 GLN B N 1
ATOM 1634 C CA . GLN B 1 76 ? 7.633 -6.672 15.148 1 90.38 76 GLN B CA 1
ATOM 1635 C C . GLN B 1 76 ? 8.727 -6.059 14.281 1 90.38 76 GLN B C 1
ATOM 1637 O O . GLN B 1 76 ? 9.312 -6.742 13.438 1 90.38 76 GLN B O 1
ATOM 1642 N N . GLY B 1 77 ? 8.914 -4.84 14.438 1 90.44 77 GLY B N 1
ATOM 1643 C CA . GLY B 1 77 ? 9.984 -4.164 13.727 1 90.44 77 GLY B CA 1
ATOM 1644 C C . GLY B 1 77 ? 9.531 -3.576 12.398 1 90.44 77 GLY B C 1
ATOM 1645 O O . GLY B 1 77 ? 10.328 -2.941 11.695 1 90.44 77 GLY B O 1
ATOM 1646 N N . ALA B 1 78 ? 8.281 -3.807 12.047 1 92.44 78 ALA B N 1
ATOM 1647 C CA . ALA B 1 78 ? 7.766 -3.23 10.805 1 92.44 78 ALA B CA 1
ATOM 1648 C C . ALA B 1 78 ? 7.828 -1.705 10.844 1 92.44 78 ALA B C 1
ATOM 1650 O O . ALA B 1 78 ? 7.594 -1.093 11.883 1 92.44 78 ALA B O 1
ATOM 1651 N N . SER B 1 79 ? 8.219 -1.174 9.773 1 95.5 79 SER B N 1
ATOM 1652 C CA . SER B 1 79 ? 8.227 0.281 9.656 1 95.5 79 SER B CA 1
ATOM 1653 C C . SER B 1 79 ? 6.844 0.866 9.906 1 95.5 79 SER B C 1
ATOM 1655 O O . SER B 1 79 ? 5.867 0.461 9.273 1 95.5 79 SER B O 1
ATOM 1657 N N . PRO B 1 80 ? 6.773 1.792 10.773 1 96.88 80 PRO B N 1
ATOM 1658 C CA . PRO B 1 80 ? 5.473 2.389 11.086 1 96.88 80 PRO B CA 1
ATOM 1659 C C . PRO B 1 80 ? 5.004 3.379 10.023 1 96.88 80 PRO B C 1
ATOM 1661 O O . PRO B 1 80 ? 3.912 3.938 10.133 1 96.88 80 PRO B O 1
ATOM 1664 N N . THR B 1 81 ? 5.777 3.592 8.953 1 98.44 81 THR B N 1
ATOM 1665 C CA . THR B 1 81 ? 5.41 4.637 8 1 98.44 81 THR B CA 1
ATOM 1666 C C . THR B 1 81 ? 5.348 4.078 6.586 1 98.44 81 THR B C 1
ATOM 1668 O O . THR B 1 81 ? 4.891 4.758 5.664 1 98.44 81 THR B O 1
ATOM 1671 N N . VAL B 1 82 ? 5.727 2.855 6.41 1 98.69 82 VAL B N 1
ATOM 1672 C CA . VAL B 1 82 ? 5.988 2.371 5.059 1 98.69 82 VAL B CA 1
ATOM 1673 C C . VAL B 1 82 ? 4.684 2.305 4.27 1 98.69 82 VAL B C 1
ATOM 1675 O O . VAL B 1 82 ? 4.648 2.645 3.086 1 98.69 82 VAL B O 1
ATOM 1678 N N . LEU B 1 83 ? 3.631 1.83 4.902 1 98.81 83 LEU B N 1
ATOM 1679 C CA . LEU B 1 83 ? 2.35 1.787 4.207 1 98.81 83 LEU B CA 1
ATOM 1680 C C . LEU B 1 83 ? 1.875 3.193 3.854 1 98.81 83 LEU B C 1
ATOM 1682 O O . LEU B 1 83 ? 1.414 3.436 2.736 1 98.81 83 LEU B O 1
ATOM 1686 N N . GLY B 1 84 ? 1.968 4.09 4.781 1 98.94 84 GLY B N 1
ATOM 1687 C CA . GLY B 1 84 ? 1.624 5.477 4.512 1 98.94 84 GLY B CA 1
ATOM 1688 C C . GLY B 1 84 ? 2.432 6.082 3.377 1 98.94 84 GLY B C 1
ATOM 1689 O O . GLY B 1 84 ? 1.882 6.77 2.514 1 98.94 84 GLY B O 1
ATOM 1690 N N . ARG B 1 85 ? 3.744 5.859 3.404 1 98.88 85 ARG B N 1
ATOM 1691 C CA . ARG B 1 85 ? 4.613 6.352 2.338 1 98.88 85 ARG B CA 1
ATOM 1692 C C . ARG B 1 85 ? 4.211 5.758 0.991 1 98.88 85 ARG B C 1
ATOM 1694 O O . ARG B 1 85 ? 4.215 6.457 -0.025 1 98.88 85 ARG B O 1
ATOM 1701 N N . LEU B 1 86 ? 3.854 4.457 0.961 1 98.94 86 LEU B N 1
ATOM 1702 C CA . LEU B 1 86 ? 3.414 3.826 -0.279 1 98.94 86 LEU B CA 1
ATOM 1703 C C . LEU B 1 86 ? 2.135 4.477 -0.797 1 98.94 86 LEU B C 1
ATOM 1705 O O . LEU B 1 86 ? 2.045 4.824 -1.977 1 98.94 86 LEU B O 1
ATOM 1709 N N . VAL B 1 87 ? 1.186 4.633 0.083 1 98.94 87 VAL B N 1
ATOM 1710 C CA . VAL B 1 87 ? -0.107 5.207 -0.279 1 98.94 87 VAL B CA 1
ATOM 1711 C C . VAL B 1 87 ? 0.088 6.621 -0.82 1 98.94 87 VAL B C 1
ATOM 1713 O O . VAL B 1 87 ? -0.42 6.961 -1.892 1 98.94 87 VAL B O 1
ATOM 1716 N N . LEU B 1 88 ? 0.859 7.426 -0.141 1 98.88 88 LEU B N 1
ATOM 1717 C CA . LEU B 1 88 ? 1.057 8.812 -0.547 1 98.88 88 LEU B CA 1
ATOM 1718 C C . LEU B 1 88 ? 1.813 8.891 -1.868 1 98.88 88 LEU B C 1
ATOM 1720 O O . LEU B 1 88 ? 1.484 9.703 -2.73 1 98.88 88 LEU B O 1
ATOM 1724 N N . ALA B 1 89 ? 2.816 8.062 -2.01 1 98.88 89 ALA B N 1
ATOM 1725 C CA . ALA B 1 89 ? 3.564 8.031 -3.264 1 98.88 89 ALA B CA 1
ATOM 1726 C C . ALA B 1 89 ? 2.672 7.602 -4.426 1 98.88 89 ALA B C 1
ATOM 1728 O O . ALA B 1 89 ? 2.752 8.164 -5.52 1 98.88 89 ALA B O 1
ATOM 1729 N N . ALA B 1 90 ? 1.839 6.582 -4.18 1 98.88 90 ALA B N 1
ATOM 1730 C CA . ALA B 1 90 ? 0.929 6.094 -5.211 1 98.88 90 ALA B CA 1
ATOM 1731 C C . ALA B 1 90 ? -0.061 7.18 -5.629 1 98.88 90 ALA B C 1
ATOM 1733 O O . ALA B 1 90 ? -0.287 7.398 -6.82 1 98.88 90 ALA B O 1
ATOM 1734 N N . LEU B 1 91 ? -0.58 7.875 -4.723 1 98.75 91 LEU B N 1
ATOM 1735 C CA . LEU B 1 91 ? -1.543 8.93 -5.008 1 98.75 91 LEU B CA 1
ATOM 1736 C C . LEU B 1 91 ? -0.885 10.078 -5.77 1 98.75 91 LEU B C 1
ATOM 1738 O O . LEU B 1 91 ? -1.526 10.727 -6.602 1 98.75 91 LEU B O 1
ATOM 1742 N N . ALA B 1 92 ? 0.347 10.281 -5.441 1 98.31 92 ALA B N 1
ATOM 1743 C CA . ALA B 1 92 ? 1.099 11.336 -6.117 1 98.31 92 ALA B CA 1
ATOM 1744 C C . ALA B 1 92 ? 1.646 10.852 -7.453 1 98.31 92 ALA B C 1
ATOM 1746 O O . ALA B 1 92 ? 2.314 11.602 -8.172 1 98.31 92 ALA B O 1
ATOM 1747 N N . LYS B 1 93 ? 1.486 9.602 -7.812 1 98.31 93 LYS B N 1
ATOM 1748 C CA . LYS B 1 93 ? 1.951 8.953 -9.031 1 98.31 93 LYS B CA 1
ATOM 1749 C C . LYS B 1 93 ? 3.473 9.008 -9.141 1 98.31 93 LYS B C 1
ATOM 1751 O O . LYS B 1 93 ? 4.016 9.148 -10.242 1 98.31 93 LYS B O 1
ATOM 1756 N N . SER B 1 94 ? 4.059 9.055 -7.988 1 98.25 94 SER B N 1
ATOM 1757 C CA . SER B 1 94 ? 5.508 8.891 -7.93 1 98.25 94 SER B CA 1
ATOM 1758 C C . SER B 1 94 ? 5.902 7.422 -7.992 1 98.25 94 SER B C 1
ATOM 1760 O O . SER B 1 94 ? 6.027 6.762 -6.961 1 98.25 94 SER B O 1
ATOM 1762 N N . SER B 1 95 ? 6.172 6.895 -9.164 1 98.44 95 SER B N 1
ATOM 1763 C CA . SER B 1 95 ? 6.332 5.461 -9.398 1 98.44 95 SER B CA 1
ATOM 1764 C C . SER B 1 95 ? 7.566 4.918 -8.688 1 98.44 95 SER B C 1
ATOM 1766 O O . SER B 1 95 ? 7.52 3.838 -8.094 1 98.44 95 SER B O 1
ATOM 1768 N N . SER B 1 96 ? 8.625 5.645 -8.711 1 98.5 96 SER B N 1
ATOM 1769 C CA . SER B 1 96 ? 9.859 5.172 -8.094 1 98.5 96 SER B CA 1
ATOM 1770 C C . SER B 1 96 ? 9.727 5.082 -6.582 1 98.5 96 SER B C 1
ATOM 1772 O O . SER B 1 96 ? 10.156 4.105 -5.969 1 98.5 96 SER B O 1
ATOM 1774 N N . GLU B 1 97 ? 9.086 6.07 -5.965 1 98.56 97 GLU B N 1
ATOM 1775 C CA . GLU B 1 97 ? 8.906 6.078 -4.516 1 98.56 97 GLU B CA 1
ATOM 1776 C C . GLU B 1 97 ? 7.918 5.008 -4.074 1 98.56 97 GLU B C 1
ATOM 1778 O O . GLU B 1 97 ? 8.102 4.367 -3.039 1 98.56 97 GLU B O 1
ATOM 1783 N N . ALA B 1 98 ? 6.926 4.855 -4.891 1 98.88 98 ALA B N 1
ATOM 1784 C CA . ALA B 1 98 ? 5.957 3.807 -4.582 1 98.88 98 ALA B CA 1
ATOM 1785 C C . ALA B 1 98 ? 6.602 2.426 -4.648 1 98.88 98 ALA B C 1
ATOM 1787 O O . ALA B 1 98 ? 6.398 1.595 -3.76 1 98.88 98 ALA B O 1
ATOM 1788 N N . ALA B 1 99 ? 7.406 2.213 -5.637 1 98.81 99 ALA B N 1
ATOM 1789 C CA . ALA B 1 99 ? 8.086 0.929 -5.789 1 98.81 99 ALA B CA 1
ATOM 1790 C C . ALA B 1 99 ? 9.039 0.669 -4.629 1 98.81 99 ALA B C 1
ATOM 1792 O O . ALA B 1 99 ? 9.109 -0.447 -4.109 1 98.81 99 ALA B O 1
ATOM 1793 N N . SER B 1 100 ? 9.727 1.707 -4.258 1 98.62 100 SER B N 1
ATOM 1794 C CA . SER B 1 100 ? 10.672 1.577 -3.148 1 98.62 100 SER B CA 1
ATOM 1795 C C . SER B 1 100 ? 9.953 1.226 -1.851 1 98.62 100 SER B C 1
ATOM 1797 O O . SER B 1 100 ? 10.391 0.341 -1.111 1 98.62 100 SER B O 1
ATOM 1799 N N . ALA B 1 101 ? 8.875 1.896 -1.587 1 98.75 101 ALA B N 1
ATOM 1800 C CA . ALA B 1 101 ? 8.094 1.604 -0.384 1 98.75 101 ALA B CA 1
ATOM 1801 C C . ALA B 1 101 ? 7.504 0.2 -0.44 1 98.75 101 ALA B C 1
ATOM 1803 O O . ALA B 1 101 ? 7.52 -0.527 0.556 1 98.75 101 ALA B O 1
ATOM 1804 N N . ALA B 1 102 ? 7.012 -0.21 -1.562 1 98.88 102 ALA B N 1
ATOM 1805 C CA . ALA B 1 102 ? 6.449 -1.549 -1.722 1 98.88 102 ALA B CA 1
ATOM 1806 C C . ALA B 1 102 ? 7.5 -2.619 -1.437 1 98.88 102 ALA B C 1
ATOM 1808 O O . ALA B 1 102 ? 7.215 -3.611 -0.76 1 98.88 102 ALA B O 1
ATOM 1809 N N . GLN B 1 103 ? 8.664 -2.414 -1.933 1 98.75 103 GLN B N 1
ATOM 1810 C CA . GLN B 1 103 ? 9.742 -3.361 -1.687 1 98.75 103 GLN B CA 1
ATOM 1811 C C . GLN B 1 103 ? 10.047 -3.48 -0.195 1 98.75 103 GLN B C 1
ATOM 1813 O O . GLN B 1 103 ? 10.242 -4.586 0.318 1 98.75 103 GLN B O 1
ATOM 1818 N N . GLU B 1 104 ? 10.023 -2.377 0.442 1 98.19 104 GLU B N 1
ATOM 1819 C CA . GLU B 1 104 ? 10.328 -2.342 1.869 1 98.19 104 GLU B CA 1
ATOM 1820 C C . GLU B 1 104 ? 9.305 -3.143 2.674 1 98.19 104 GLU B C 1
ATOM 1822 O O . GLU B 1 104 ? 9.648 -3.738 3.697 1 98.19 104 GLU B O 1
ATOM 1827 N N . MET B 1 105 ? 8.117 -3.293 2.23 1 97.81 105 MET B N 1
ATOM 1828 C CA . MET B 1 105 ? 7.02 -3.912 2.967 1 97.81 105 MET B CA 1
ATOM 1829 C C . MET B 1 105 ? 7.23 -5.414 3.098 1 97.81 105 MET B C 1
ATOM 1831 O O . MET B 1 105 ? 6.637 -6.059 3.963 1 97.81 105 MET B O 1
ATOM 1835 N N . PHE B 1 106 ? 8.023 -5.992 2.279 1 97.5 106 PHE B N 1
ATOM 1836 C CA . PHE B 1 106 ? 8.227 -7.438 2.301 1 97.5 106 PHE B CA 1
ATOM 1837 C C . PHE B 1 106 ? 9.148 -7.84 3.445 1 97.5 106 PHE B C 1
ATOM 1839 O O . PHE B 1 106 ? 9.156 -9 3.861 1 97.5 106 PHE B O 1
ATOM 1846 N N . ASN B 1 107 ? 9.859 -6.832 3.939 1 96.06 107 ASN B N 1
ATOM 1847 C CA . ASN B 1 107 ? 10.797 -7.129 5.016 1 96.06 107 ASN B CA 1
ATOM 1848 C C . ASN B 1 107 ? 11.586 -8.406 4.734 1 96.06 107 ASN B C 1
ATOM 1850 O O . ASN B 1 107 ? 11.672 -9.289 5.586 1 96.06 107 ASN B O 1
ATOM 1854 N N . ALA B 1 108 ? 12.023 -8.578 3.547 1 95.56 108 ALA B N 1
ATOM 1855 C CA . ALA B 1 108 ? 12.766 -9.734 3.061 1 95.56 108 ALA B CA 1
ATOM 1856 C C . ALA B 1 108 ? 13.914 -9.305 2.152 1 95.56 108 ALA B C 1
ATOM 1858 O O . ALA B 1 108 ? 13.883 -8.219 1.57 1 95.56 108 ALA B O 1
ATOM 1859 N N . PRO B 1 109 ? 14.969 -10.117 2.127 1 95.62 109 PRO B N 1
ATOM 1860 C CA . PRO B 1 109 ? 16.094 -9.773 1.263 1 95.62 109 PRO B CA 1
ATOM 1861 C C . PRO B 1 109 ? 15.688 -9.57 -0.193 1 95.62 109 PRO B C 1
ATOM 1863 O O . PRO B 1 109 ? 16.266 -8.734 -0.89 1 95.62 109 PRO B O 1
ATOM 1866 N N . SER B 1 110 ? 14.648 -10.336 -0.653 1 98.06 110 SER B N 1
ATOM 1867 C CA . SER B 1 110 ? 14.195 -10.203 -2.035 1 98.06 110 SER B CA 1
ATOM 1868 C C . SER B 1 110 ? 12.68 -10.312 -2.131 1 98.06 110 SER B C 1
ATOM 1870 O O . SER B 1 110 ? 12.117 -11.398 -1.95 1 98.06 110 SER B O 1
ATOM 1872 N N . HIS B 1 111 ? 12.094 -9.203 -2.525 1 98.5 111 HIS B N 1
ATOM 1873 C CA . HIS B 1 111 ? 10.656 -9.25 -2.732 1 98.5 111 HIS B CA 1
ATOM 1874 C C . HIS B 1 111 ? 10.297 -10.148 -3.91 1 98.5 111 HIS B C 1
ATOM 1876 O O . HIS B 1 111 ? 9.258 -10.812 -3.896 1 98.5 111 HIS B O 1
ATOM 1882 N N . GLN B 1 112 ? 11.141 -10.234 -4.871 1 98.56 112 GLN B N 1
ATOM 1883 C CA . GLN B 1 112 ? 10.898 -11.07 -6.043 1 98.56 112 GLN B CA 1
ATOM 1884 C C . GLN B 1 112 ? 10.82 -12.547 -5.652 1 98.56 112 GLN B C 1
ATOM 1886 O O . GLN B 1 112 ? 9.938 -13.273 -6.125 1 98.56 112 GLN B O 1
ATOM 1891 N N . ALA B 1 113 ? 11.742 -12.938 -4.789 1 98.69 113 ALA B N 1
ATOM 1892 C CA . ALA B 1 113 ? 11.75 -14.32 -4.332 1 98.69 113 ALA B CA 1
ATOM 1893 C C . ALA B 1 113 ? 10.469 -14.656 -3.576 1 98.69 113 ALA B C 1
ATOM 1895 O O . ALA B 1 113 ? 9.914 -15.75 -3.734 1 98.69 113 ALA B O 1
ATOM 1896 N N . VAL B 1 114 ? 10 -13.742 -2.723 1 98.88 114 VAL B N 1
ATOM 1897 C CA . VAL B 1 114 ? 8.758 -13.938 -1.974 1 98.88 114 VAL B CA 1
ATOM 1898 C C . VAL B 1 114 ? 7.59 -14.094 -2.939 1 98.88 114 VAL B C 1
ATOM 1900 O O . VAL B 1 114 ? 6.789 -15.023 -2.814 1 98.88 114 VAL B O 1
ATOM 1903 N N . LEU B 1 115 ? 7.504 -13.211 -3.932 1 98.94 115 LEU B N 1
ATOM 1904 C CA . LEU B 1 115 ? 6.41 -13.234 -4.895 1 98.94 115 LEU B CA 1
ATOM 1905 C C . LEU B 1 115 ? 6.441 -14.516 -5.719 1 98.94 115 LEU B C 1
ATOM 1907 O O . LEU B 1 115 ? 5.391 -15.109 -5.984 1 98.94 115 LEU B O 1
ATOM 1911 N N . GLU B 1 116 ? 7.602 -14.906 -6.098 1 98.94 116 GLU B N 1
ATOM 1912 C CA . GLU B 1 116 ? 7.742 -16.141 -6.859 1 98.94 116 GLU B CA 1
ATOM 1913 C C . GLU B 1 116 ? 7.27 -17.344 -6.047 1 98.94 116 GLU B C 1
ATOM 1915 O O . GLU B 1 116 ? 6.559 -18.203 -6.566 1 98.94 116 GLU B O 1
ATOM 1920 N N . GLN B 1 117 ? 7.645 -17.359 -4.832 1 98.88 117 GLN B N 1
ATOM 1921 C CA . GLN B 1 117 ? 7.227 -18.484 -3.99 1 98.88 117 GLN B CA 1
ATOM 1922 C C . GLN B 1 117 ? 5.715 -18.469 -3.783 1 98.88 117 GLN B C 1
ATOM 1924 O O . GLN B 1 117 ? 5.086 -19.531 -3.781 1 98.88 117 GLN B O 1
ATOM 1929 N N . LEU B 1 118 ? 5.152 -17.328 -3.617 1 98.94 118 LEU B N 1
ATOM 1930 C CA . LEU B 1 118 ? 3.701 -17.234 -3.506 1 98.94 118 LEU B CA 1
ATOM 1931 C C . LEU B 1 118 ? 3.027 -17.766 -4.77 1 98.94 118 LEU B C 1
ATOM 1933 O O . LEU B 1 118 ? 2.039 -18.5 -4.691 1 98.94 118 LEU B O 1
ATOM 1937 N N . ALA B 1 119 ? 3.586 -17.375 -5.895 1 98.94 119 ALA B N 1
ATOM 1938 C CA . ALA B 1 119 ? 3.055 -17.859 -7.164 1 98.94 119 ALA B CA 1
ATOM 1939 C C . ALA B 1 119 ? 3.184 -19.375 -7.277 1 98.94 119 ALA B C 1
ATOM 1941 O O . ALA B 1 119 ? 2.238 -20.062 -7.676 1 98.94 119 ALA B O 1
ATOM 1942 N N . ILE B 1 120 ? 4.305 -19.891 -6.906 1 98.94 120 ILE B N 1
ATOM 1943 C CA . ILE B 1 120 ? 4.551 -21.328 -6.953 1 98.94 120 ILE B CA 1
ATOM 1944 C C . ILE B 1 120 ? 3.529 -22.062 -6.078 1 98.94 120 ILE B C 1
ATOM 1946 O O . ILE B 1 120 ? 2.908 -23.031 -6.52 1 98.94 120 ILE B O 1
ATOM 1950 N N . ASP B 1 121 ? 3.344 -21.562 -4.898 1 98.88 121 ASP B N 1
ATOM 1951 C CA . ASP B 1 121 ? 2.414 -22.188 -3.959 1 98.88 121 ASP B CA 1
ATOM 1952 C C . ASP B 1 121 ? 0.995 -22.203 -4.52 1 98.88 121 ASP B C 1
ATOM 1954 O O . ASP B 1 121 ? 0.257 -23.172 -4.328 1 98.88 121 ASP B O 1
ATOM 1958 N N . LEU B 1 122 ? 0.644 -21.188 -5.223 1 98.94 122 LEU B N 1
ATOM 1959 C CA . LEU B 1 122 ? -0.701 -21.078 -5.781 1 98.94 122 LEU B CA 1
ATOM 1960 C C . LEU B 1 122 ? -0.873 -22.016 -6.965 1 98.94 122 LEU B C 1
ATOM 1962 O O . LEU B 1 122 ? -1.956 -22.578 -7.172 1 98.94 122 LEU B O 1
ATOM 1966 N N . LEU B 1 123 ? 0.146 -22.219 -7.711 1 98.88 123 LEU B N 1
ATOM 1967 C CA . LEU B 1 123 ? 0.061 -22.969 -8.953 1 98.88 123 LEU B CA 1
ATOM 1968 C C . LEU B 1 123 ? 0.175 -24.469 -8.695 1 98.88 123 LEU B C 1
ATOM 1970 O O . LEU B 1 123 ? -0.383 -25.266 -9.438 1 98.88 123 LEU B O 1
ATOM 1974 N N . THR B 1 124 ? 0.828 -24.812 -7.652 1 98.88 124 THR B N 1
ATOM 1975 C CA . THR B 1 124 ? 1.229 -26.188 -7.363 1 98.88 124 THR B CA 1
ATOM 1976 C C . THR B 1 124 ? 0.017 -27.109 -7.355 1 98.88 124 THR B C 1
ATOM 1978 O O . THR B 1 124 ? 0.03 -28.172 -7.996 1 98.88 124 THR B O 1
ATOM 1981 N N . PRO B 1 125 ? -1.104 -26.734 -6.727 1 98.62 125 PRO B N 1
ATOM 1982 C CA . PRO B 1 125 ? -2.24 -27.656 -6.672 1 98.62 125 PRO B CA 1
ATOM 1983 C C . PRO B 1 125 ? -2.852 -27.922 -8.047 1 98.62 125 PRO B C 1
ATOM 1985 O O . PRO B 1 125 ? -3.627 -28.875 -8.211 1 98.62 125 PRO B O 1
ATOM 1988 N N . PHE B 1 126 ? -2.455 -27.156 -9.023 1 98.44 126 PHE B N 1
ATOM 1989 C CA . PHE B 1 126 ? -3.09 -27.266 -10.336 1 98.44 126 PHE B CA 1
ATOM 1990 C C . PHE B 1 126 ? -2.146 -27.922 -11.336 1 98.44 126 PHE B C 1
ATOM 1992 O O . PHE B 1 126 ? -2.531 -28.172 -12.484 1 98.44 126 PHE B O 1
ATOM 1999 N N . ALA B 1 127 ? -0.99 -28.172 -10.93 1 98.5 127 ALA B N 1
ATOM 2000 C CA . ALA B 1 127 ? 0.073 -28.531 -11.859 1 98.5 127 ALA B CA 1
ATOM 2001 C C . ALA B 1 127 ? -0.254 -29.828 -12.594 1 98.5 127 ALA B C 1
ATOM 2003 O O . ALA B 1 127 ? -0.089 -29.922 -13.812 1 98.5 127 ALA B O 1
ATOM 2004 N N . LYS B 1 128 ? -0.692 -30.859 -11.852 1 97.56 128 LYS B N 1
ATOM 2005 C CA . LYS B 1 128 ? -0.999 -32.156 -12.484 1 97.56 128 LYS B CA 1
ATOM 2006 C C . LYS B 1 128 ? -2.07 -32 -13.555 1 97.56 128 LYS B C 1
ATOM 2008 O O . LYS B 1 128 ? -1.889 -32.438 -14.688 1 97.56 128 LYS B O 1
ATOM 2013 N N . ASP B 1 129 ? -3.133 -31.344 -13.203 1 97.5 129 ASP B N 1
ATOM 2014 C CA . ASP B 1 129 ? -4.219 -31.125 -14.148 1 97.5 129 ASP B CA 1
ATOM 2015 C C . ASP B 1 129 ? -3.771 -30.219 -15.297 1 97.5 129 ASP B C 1
ATOM 2017 O O . ASP B 1 129 ? -4.199 -30.406 -16.438 1 97.5 129 ASP B O 1
ATOM 2021 N N . GLY B 1 130 ? -2.951 -29.281 -15.023 1 97.69 130 GLY B N 1
ATOM 2022 C CA . GLY B 1 130 ? -2.432 -28.391 -16.047 1 97.69 130 GLY B CA 1
ATOM 2023 C C . GLY B 1 130 ? -1.614 -29.109 -17.109 1 97.69 130 GLY B C 1
ATOM 2024 O O . GLY B 1 130 ? -1.786 -28.875 -18.297 1 97.69 130 GLY B O 1
ATOM 2025 N N . VAL B 1 131 ? -0.779 -29.984 -16.609 1 96.88 131 VAL B N 1
ATOM 2026 C CA . VAL B 1 131 ? 0.054 -30.766 -17.516 1 96.88 131 VAL B CA 1
ATOM 2027 C C . VAL B 1 131 ? -0.829 -31.641 -18.406 1 96.88 131 VAL B C 1
ATOM 2029 O O . VAL B 1 131 ? -0.601 -31.75 -19.609 1 96.88 131 VAL B O 1
ATOM 2032 N N . LEU B 1 132 ? -1.832 -32.281 -17.797 1 95.06 132 LEU B N 1
ATOM 2033 C CA . LEU B 1 132 ? -2.75 -33.156 -18.531 1 95.06 132 LEU B CA 1
ATOM 2034 C C . LEU B 1 132 ? -3.494 -32.344 -19.594 1 95.06 132 LEU B C 1
ATOM 2036 O O . LEU B 1 132 ? -3.631 -32.812 -20.734 1 95.06 132 LEU B O 1
ATOM 2040 N N . ALA B 1 133 ? -3.947 -31.172 -19.297 1 96.12 133 ALA B N 1
ATOM 2041 C CA . ALA B 1 133 ? -4.68 -30.328 -20.234 1 96.12 133 ALA B CA 1
ATOM 2042 C C . ALA B 1 133 ? -3.795 -29.906 -21.406 1 9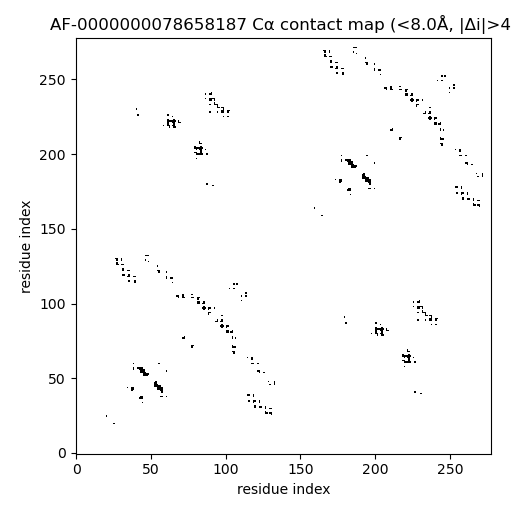6.12 133 ALA B C 1
ATOM 2044 O O . ALA B 1 133 ? -4.25 -29.875 -22.547 1 96.12 133 ALA B O 1
ATOM 2045 N N . GLN B 1 134 ? -2.539 -29.594 -21.141 1 92.19 134 GLN B N 1
ATOM 2046 C CA . GLN B 1 134 ? -1.604 -29.188 -22.172 1 92.19 134 GLN B CA 1
ATOM 2047 C C . GLN B 1 134 ? -1.338 -30.312 -23.156 1 92.19 134 GLN B C 1
ATOM 2049 O O . GLN B 1 134 ? -1.209 -30.078 -24.359 1 92.19 134 GLN B O 1
ATOM 2054 N N . ALA B 1 135 ? -1.262 -31.562 -22.594 1 90 135 ALA B N 1
ATOM 2055 C CA . ALA B 1 135 ? -1.036 -32.719 -23.453 1 90 135 ALA B CA 1
ATOM 2056 C C . ALA B 1 135 ? -2.221 -32.969 -24.391 1 90 135 ALA B C 1
ATOM 2058 O O . ALA B 1 135 ? -2.039 -33.344 -25.547 1 90 135 ALA B O 1
ATOM 2059 N N . GLU B 1 136 ? -3.42 -32.719 -23.922 1 88.94 136 GLU B N 1
ATOM 2060 C CA . GLU B 1 136 ? -4.633 -32.906 -24.703 1 88.94 136 GLU B CA 1
ATOM 2061 C C . GLU B 1 136 ? -4.742 -31.859 -25.812 1 88.94 136 GLU B C 1
ATOM 2063 O O . GLU B 1 136 ? -5.254 -32.156 -26.891 1 88.94 136 GLU B O 1
ATOM 2068 N N . GLU B 1 137 ? -4.32 -30.688 -25.516 1 84.62 137 GLU B N 1
ATOM 2069 C CA . GLU B 1 137 ? -4.383 -29.609 -26.5 1 84.62 137 GLU B CA 1
ATOM 2070 C C . GLU B 1 137 ? -3.334 -29.797 -27.594 1 84.62 137 GLU B C 1
ATOM 2072 O O . GLU B 1 137 ? -3.518 -29.344 -28.719 1 84.62 137 GLU B O 1
ATOM 2077 N N . ALA B 1 138 ? -2.256 -30.453 -27.312 1 81.31 138 ALA B N 1
ATOM 2078 C CA . ALA B 1 138 ? -1.19 -30.688 -28.281 1 81.31 138 ALA B CA 1
ATOM 2079 C C . ALA B 1 138 ? -1.543 -31.844 -29.219 1 81.31 138 ALA B C 1
ATOM 2081 O O . ALA B 1 138 ? -0.974 -31.953 -30.297 1 81.31 138 ALA B O 1
ATOM 2082 N N . GLU B 1 139 ? -2.529 -32.656 -29.016 1 72.75 139 GLU B N 1
ATOM 2083 C CA . GLU B 1 139 ? -3.029 -33.688 -29.906 1 72.75 139 GLU B CA 1
ATOM 2084 C C . GLU B 1 139 ? -4.094 -33.125 -30.859 1 72.75 139 GLU B C 1
ATOM 2086 O O . GLU B 1 139 ? -4.105 -33.438 -32.031 1 72.75 139 GLU B O 1
#

Nearest PDB structures (foldseek):
  5vxj-assembly2_C  TM=2.483E-01  e=3.076E+00  Shigella flexneri
  7o40-assembly1_A  TM=2.577E-01  e=5.322E+00  Synechocystis sp. PCC 6803 substr. Kazusa
  5vxj-assembly2_C  TM=2.484E-01  e=2.540E+00  Shigella flexneri

Radius of gyration: 32.78 Å; Cα contacts (8 Å, |Δi|>4): 312; chains: 2; bounding box: 105×130×63 Å

Solvent-accessible surface area (backbone atoms only — not comparable to full-atom values): 15408 Å² total; per-residue (Å²): 138,78,82,75,72,73,73,73,73,71,71,65,70,68,63,71,70,71,84,68,72,47,72,66,55,50,46,25,53,49,47,38,63,63,38,35,60,33,44,76,68,63,30,60,43,67,47,64,55,98,90,37,84,43,73,45,46,35,67,61,51,20,28,52,45,19,54,52,39,52,51,39,62,70,34,88,86,39,68,70,30,40,64,14,43,22,40,52,22,19,64,68,51,35,37,70,56,12,24,53,30,41,48,57,46,53,76,51,101,45,50,65,60,53,53,47,51,53,39,46,64,63,38,55,86,44,18,67,62,49,42,54,36,52,56,61,70,73,105,136,82,82,76,75,75,75,72,74,72,72,67,70,69,64,71,71,69,85,68,74,49,71,66,55,48,46,25,51,48,47,38,63,61,38,34,60,33,44,75,66,63,30,59,42,68,48,63,55,96,91,36,83,42,74,44,44,33,66,59,52,20,28,52,44,18,54,51,37,52,52,38,62,68,36,88,85,39,69,70,30,41,64,13,44,22,41,52,22,19,65,67,52,36,37,68,56,11,24,53,29,40,48,57,46,52,75,51,100,45,50,65,59,52,52,47,51,54,40,44,64,65,36,55,86,42,17,65,61,48,43,54,37,52,57,61,71,72,106

Sequence (278 aa):
MGALRAAQWQFDEELPPSVSESPQEAAEKAWISNGVPELMARRDYLFQLKGKQVGVGYERFALAVDEFVMSELGAQGASPTVLGRLVLAALAKSSSEAASAAQEMFNAPSHQAVLEQLAIDLLTPFAKDGVLAQAEEAEMGALRAAQWQFDEELPPSVSESPQEAAEKAWISNGVPELMARRDYLFQLKGKQVGVGYERFALAVDEFVMSELGAQGASPTVLGRLVLAALAKSSSEAASAAQEMFNAPSHQAVLEQLAIDLLTPFAKDGVLAQAEEAE

Foldseek 3Di:
DDPPPPPPPCVVVPVPPPVPQPPLNVQLVVLLVVQLVQLVVLAFDWFDDPNDIDFGHNVNLVVLLVVQLVVLCPDPPHDPCLVVQLVVCVVVVVVVSNVVSSQSSNVDPDPSVVSSVSSSVRGNVCSSVSSVRVVVVVD/DDPPPPPPPCVVVPPPPPVPQPPLNVQLVVLLVVQLVQLVVQAFDWFDDPNDIDFGHNVNLVVLLVVQLVVLCPDPPHDPCLVVQLVVCVVVVVVVSNVVSSQSSNVDPDPSVVSSVSSSVRGNVCSSVSSVRVVVVVD

Secondary structure (DSSP, 8-state):
----------------------HHHHHHHHHHHHHHHHHHTT--EEEEETTEEEEE-HHHHHHHHHHHHHHHHHSTT--SSHHHHHHHHHHTT-HHHHHHHHHHTT-SS-HHHHHHHHHHHHHGGGHHHHHHHHHHHH-/----------------------HHHHHHHHHHHHHHHHHHTT--EEEEETTEEEEE-HHHHHHHHHHHHHHHHHSTT--SSHHHHHHHHHHTT-HHHHHHHHHHTT-SS-HHHHHHHHHHHHHGGGHHHHHHHHHHHH-

pLDDT: mean 88.73, std 20.11, range [30.39, 98.94]

Organism: NCBI:txid1005395